Protein AF-N4WKJ7-F1 (afdb_monomer_lite)

Radius of gyration: 20.25 Å; chains: 1; bounding box: 53×38×59 Å

Organism: NCBI:txid1308866

Sequence (252 aa):
MNRQEALEEAINTANLVIEKYQYNIRYPLAYCCEPFILSILSSEEICIDSYPFKNKEMCGMLCIDEYEKTIVYNTNHTTSRRNFTLAHELGHYFLHSNHQVKFADRSKNLSNETATIIEMQANAFAAQIIIPKKILFYMIKNKFTFFKISKITRVSYEALFWIIVNHLTNELSISTNDAILVVDEYRDYSIGSHKNLVHHNFARIFKLRNDNSEKIVSDLKNGNKIFDFIRNINGEIIDVKQVSKNPFAYNY

Foldseek 3Di:
DDLVVLLVVLLVLLVVLCVVQVVQVPDLLLDALVSSLVSSCVVVQEAEAEDQDPDPVPAWFWADDPPHTYIYGHPVDDPQSNSLSSQLVVQCCRPPVVPPDRRVPVVPPDDPVVVVSSSSSSNSSSLCSLAPLVSVVVCVLVLPALVRCCVSHVHDSVSSLVSQLVSCCVVQVDDSVLSNLLSVQRNQLRDPDPVSVVSSVVRCSNVDDNVCSVVSSVCSVVVVRQKDFDADPVRHGDDIDGDDPDPPPPDD

Structure (mmCIF, N/CA/C/O backbone):
data_AF-N4WKJ7-F1
#
_entry.id   AF-N4WKJ7-F1
#
loop_
_atom_site.group_PDB
_atom_site.id
_atom_site.type_symbol
_atom_site.label_atom_id
_atom_site.label_alt_id
_atom_site.label_comp_id
_atom_site.label_asym_id
_atom_site.label_entity_id
_atom_site.label_seq_id
_atom_site.pdbx_PDB_ins_code
_atom_site.Cartn_x
_atom_site.Cartn_y
_atom_site.Cartn_z
_atom_site.occupancy
_atom_site.B_iso_or_equiv
_atom_site.auth_seq_id
_atom_site.auth_comp_id
_atom_site.auth_asym_id
_atom_site.auth_atom_id
_atom_site.pdbx_PDB_model_num
ATOM 1 N N . MET A 1 1 ? 23.479 10.221 1.902 1.00 69.25 1 MET A N 1
ATOM 2 C CA . MET A 1 1 ? 22.046 10.158 2.224 1.00 69.25 1 MET A CA 1
ATOM 3 C C . MET A 1 1 ? 21.844 9.087 3.274 1.00 69.25 1 MET A C 1
ATOM 5 O O . MET A 1 1 ? 22.271 7.957 3.054 1.00 69.25 1 MET A O 1
ATOM 9 N N . ASN A 1 2 ? 21.282 9.440 4.425 1.00 85.94 2 ASN A N 1
ATOM 10 C CA . ASN A 1 2 ? 20.898 8.448 5.430 1.00 85.94 2 ASN A CA 1
ATOM 11 C C . ASN A 1 2 ? 19.543 7.803 5.061 1.00 85.94 2 ASN A C 1
ATOM 13 O O . ASN A 1 2 ? 18.857 8.246 4.140 1.00 85.94 2 ASN A O 1
ATOM 17 N N . ARG A 1 3 ? 19.140 6.733 5.760 1.00 85.62 3 ARG A N 1
ATOM 18 C CA . ARG A 1 3 ? 17.898 6.004 5.431 1.00 85.62 3 ARG A CA 1
ATOM 19 C C . ARG A 1 3 ? 16.633 6.856 5.557 1.00 85.62 3 ARG A C 1
ATOM 21 O O . ARG A 1 3 ? 15.684 6.627 4.814 1.00 85.62 3 ARG A O 1
ATOM 28 N N . GLN A 1 4 ? 16.603 7.797 6.494 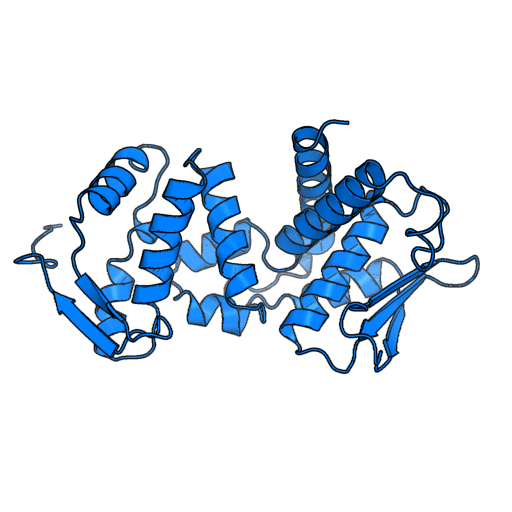1.00 86.62 4 GLN A N 1
ATOM 29 C CA . GLN A 1 4 ? 15.428 8.627 6.735 1.00 86.62 4 GLN A CA 1
ATOM 30 C C . GLN A 1 4 ? 15.247 9.664 5.625 1.00 86.62 4 GLN A C 1
ATOM 32 O O . GLN A 1 4 ? 14.155 9.768 5.076 1.00 86.62 4 GLN A O 1
ATOM 37 N N . GLU A 1 5 ? 16.331 10.329 5.225 1.00 90.19 5 GLU A N 1
ATOM 38 C CA . GLU A 1 5 ? 16.360 11.220 4.058 1.00 90.19 5 GLU A CA 1
ATOM 39 C C . GLU A 1 5 ? 15.916 10.485 2.785 1.00 90.19 5 GLU A C 1
ATOM 41 O O . GLU A 1 5 ? 15.094 10.993 2.028 1.00 90.19 5 GLU A O 1
ATOM 46 N N . ALA A 1 6 ? 16.392 9.251 2.583 1.00 90.19 6 ALA A N 1
ATOM 47 C CA . ALA A 1 6 ? 16.018 8.441 1.426 1.00 90.19 6 ALA A CA 1
ATOM 48 C C . ALA A 1 6 ? 14.514 8.119 1.392 1.00 90.19 6 ALA A C 1
ATOM 50 O O . ALA A 1 6 ? 13.876 8.199 0.340 1.00 90.19 6 ALA A O 1
ATOM 51 N N . LEU A 1 7 ? 13.937 7.750 2.541 1.00 90.75 7 LEU A N 1
ATOM 52 C CA . LEU A 1 7 ? 12.500 7.495 2.663 1.00 90.75 7 LEU A CA 1
ATOM 53 C C . LEU A 1 7 ? 11.679 8.758 2.395 1.00 90.75 7 LEU A C 1
ATOM 55 O O . LEU A 1 7 ? 10.662 8.685 1.705 1.00 90.75 7 LEU A O 1
ATOM 59 N N . GLU A 1 8 ? 12.116 9.900 2.918 1.00 92.38 8 GLU A N 1
ATOM 60 C CA . GLU A 1 8 ? 11.454 11.183 2.704 1.00 92.38 8 GLU A CA 1
ATOM 61 C C . GLU A 1 8 ? 11.472 11.582 1.222 1.00 92.38 8 GLU A C 1
ATOM 63 O O . GLU A 1 8 ? 10.427 11.929 0.670 1.00 92.38 8 GLU A O 1
ATOM 68 N N . GLU A 1 9 ? 12.609 11.429 0.538 1.00 94.81 9 GLU A N 1
ATOM 69 C CA . GLU A 1 9 ? 12.724 11.645 -0.909 1.00 94.81 9 GLU A CA 1
ATOM 70 C C . GLU A 1 9 ? 11.753 10.756 -1.704 1.00 94.81 9 GLU A C 1
ATOM 72 O O . GLU A 1 9 ? 11.043 11.237 -2.595 1.00 94.81 9 GLU A O 1
ATOM 77 N N . ALA A 1 10 ? 11.670 9.467 -1.358 1.00 95.12 10 ALA A N 1
ATOM 78 C CA . ALA A 1 10 ? 10.776 8.524 -2.021 1.00 95.12 10 ALA A CA 1
ATOM 79 C C . ALA A 1 10 ? 9.297 8.891 -1.833 1.00 95.12 10 ALA A C 1
ATOM 81 O O . ALA A 1 10 ? 8.518 8.864 -2.791 1.00 95.12 10 ALA A O 1
ATOM 82 N N . ILE A 1 11 ? 8.909 9.262 -0.609 1.00 93.75 11 ILE A N 1
ATOM 83 C CA . ILE A 1 11 ? 7.539 9.674 -0.279 1.00 93.75 11 ILE A CA 1
ATOM 84 C C . ILE A 1 11 ? 7.187 10.985 -0.988 1.00 93.75 11 ILE A C 1
ATOM 86 O O . ILE A 1 11 ? 6.107 11.091 -1.572 1.00 93.75 11 ILE A O 1
ATOM 90 N N . ASN A 1 12 ? 8.089 11.967 -0.981 1.00 95.56 12 ASN A N 1
ATOM 91 C CA . ASN A 1 12 ? 7.877 13.255 -1.637 1.00 95.56 12 ASN A CA 1
ATOM 92 C C . ASN A 1 12 ? 7.733 13.090 -3.152 1.00 95.56 12 ASN A C 1
ATOM 94 O O . ASN A 1 12 ? 6.774 13.597 -3.735 1.00 95.56 12 ASN A O 1
ATOM 98 N N . THR A 1 13 ? 8.607 12.301 -3.778 1.00 96.81 13 THR A N 1
ATOM 99 C CA . THR A 1 13 ? 8.510 11.983 -5.208 1.00 96.81 13 THR A CA 1
ATOM 100 C C . THR A 1 13 ? 7.194 11.276 -5.536 1.00 96.81 13 THR A C 1
ATOM 102 O O . THR A 1 13 ? 6.515 11.649 -6.493 1.00 96.81 13 THR A O 1
ATOM 105 N N . ALA A 1 14 ? 6.768 10.307 -4.719 1.00 96.62 14 ALA A N 1
ATOM 106 C CA . ALA A 1 14 ? 5.481 9.643 -4.917 1.00 96.62 14 ALA A CA 1
ATOM 107 C C . ALA A 1 14 ? 4.294 10.609 -4.797 1.00 96.62 14 ALA A C 1
ATOM 109 O O . ALA A 1 14 ? 3.368 10.537 -5.603 1.00 96.62 14 ALA A O 1
ATOM 110 N N . ASN A 1 15 ? 4.323 11.538 -3.837 1.00 94.94 15 ASN A N 1
ATOM 111 C CA . ASN A 1 15 ? 3.279 12.552 -3.683 1.00 94.94 15 ASN A CA 1
ATOM 112 C C . ASN A 1 15 ? 3.193 13.473 -4.907 1.00 94.94 15 ASN A C 1
ATOM 114 O O . ASN A 1 15 ? 2.089 13.722 -5.385 1.00 94.94 15 ASN A O 1
ATOM 118 N N . LEU A 1 16 ? 4.330 13.904 -5.463 1.00 96.12 16 LEU A N 1
ATOM 119 C CA . LEU A 1 16 ? 4.365 14.703 -6.694 1.00 96.12 16 LEU A CA 1
ATOM 120 C C . LEU A 1 16 ? 3.767 13.943 -7.886 1.00 96.12 16 LEU A C 1
ATOM 122 O O . LEU A 1 16 ? 2.978 14.503 -8.648 1.00 96.12 16 LEU A O 1
ATOM 126 N N . VAL A 1 17 ? 4.084 12.652 -8.028 1.00 95.94 17 VAL A N 1
ATOM 127 C CA . VAL A 1 17 ? 3.483 11.785 -9.056 1.00 95.94 17 VAL A CA 1
ATOM 128 C C . VAL A 1 17 ? 1.974 11.662 -8.834 1.00 95.94 17 VAL A C 1
ATOM 130 O O . VAL A 1 17 ? 1.194 11.831 -9.771 1.00 95.94 17 VAL A O 1
ATOM 133 N N . ILE A 1 18 ? 1.532 11.434 -7.595 1.00 94.88 18 ILE A N 1
ATOM 134 C CA . ILE A 1 18 ? 0.106 11.356 -7.265 1.00 94.88 18 ILE A CA 1
ATOM 135 C C . ILE A 1 18 ? -0.605 12.658 -7.624 1.00 94.88 18 ILE A C 1
ATOM 137 O O . ILE A 1 18 ? -1.662 12.604 -8.241 1.00 94.88 18 ILE A O 1
ATOM 141 N N . GLU A 1 19 ? -0.037 13.817 -7.294 1.00 93.50 19 GLU A N 1
ATOM 142 C CA . GLU A 1 19 ? -0.614 15.123 -7.620 1.00 93.50 19 GLU A CA 1
ATOM 143 C C . GLU A 1 19 ? -0.669 15.386 -9.126 1.00 93.50 19 GLU A C 1
ATOM 145 O O . GLU A 1 19 ? -1.698 15.863 -9.615 1.00 93.50 19 GLU A O 1
ATOM 150 N N . LYS A 1 20 ? 0.384 15.014 -9.866 1.00 94.00 20 LYS A N 1
ATOM 151 C CA . LYS A 1 20 ? 0.435 15.106 -11.334 1.00 94.00 20 LYS A CA 1
ATOM 152 C C . LYS A 1 20 ? -0.679 14.284 -11.984 1.00 94.00 20 LYS A C 1
ATOM 154 O O . LYS A 1 20 ? -1.296 14.749 -12.937 1.00 94.00 20 LYS A O 1
ATOM 159 N N . TYR A 1 21 ? -0.971 13.096 -11.453 1.00 91.00 21 TYR A N 1
ATOM 160 C CA . TYR A 1 21 ? -1.906 12.134 -12.051 1.00 91.00 21 TYR A CA 1
ATOM 161 C C . TYR A 1 21 ? -3.263 12.022 -11.333 1.00 91.00 21 TYR A C 1
ATOM 163 O O . TYR A 1 21 ? -4.096 11.194 -11.704 1.00 91.00 21 TYR A O 1
ATOM 171 N N . GLN A 1 22 ? -3.535 12.862 -10.326 1.00 82.75 22 GLN A N 1
ATOM 172 C CA . GLN A 1 22 ? -4.716 12.737 -9.455 1.00 82.75 22 GLN A CA 1
ATOM 173 C C . GLN A 1 22 ? -6.057 12.846 -10.189 1.00 82.75 22 GLN A C 1
ATOM 175 O O . GLN A 1 22 ? -7.056 12.320 -9.705 1.00 82.75 22 GLN A O 1
ATOM 180 N N . TYR A 1 23 ? -6.096 13.501 -11.355 1.00 79.94 23 TYR A N 1
ATOM 181 C CA . TYR A 1 23 ? -7.309 13.625 -12.171 1.00 79.94 23 TYR A CA 1
ATOM 182 C C . TYR A 1 23 ? -7.842 12.261 -12.646 1.00 79.94 23 TYR A C 1
ATOM 184 O O . TYR A 1 23 ? -9.034 12.128 -12.923 1.00 79.94 23 TYR A O 1
ATOM 192 N N . ASN A 1 24 ? -6.994 11.226 -12.655 1.00 76.62 24 ASN A N 1
ATOM 193 C CA . ASN A 1 24 ? -7.387 9.846 -12.939 1.00 76.62 24 ASN A CA 1
ATOM 194 C C . ASN A 1 24 ? -8.087 9.162 -11.747 1.00 76.62 24 ASN A C 1
ATOM 196 O O . ASN A 1 24 ? -8.699 8.105 -11.905 1.00 76.62 24 ASN A O 1
ATOM 200 N N . ILE A 1 25 ? -8.066 9.764 -10.552 1.00 79.75 25 ILE A N 1
ATOM 201 C CA . ILE A 1 25 ? -8.735 9.246 -9.354 1.00 79.75 25 ILE A CA 1
ATOM 202 C C . ILE A 1 25 ? -10.129 9.871 -9.224 1.00 79.75 25 ILE A C 1
ATOM 204 O O . ILE A 1 25 ? -10.379 10.774 -8.429 1.00 79.75 25 ILE A O 1
ATOM 208 N N . ARG A 1 26 ? -11.074 9.359 -10.016 1.00 76.25 26 ARG A N 1
ATOM 209 C CA . ARG A 1 26 ? -12.439 9.910 -10.092 1.00 76.25 26 ARG A CA 1
ATOM 210 C C . ARG A 1 26 ? -13.329 9.556 -8.896 1.00 76.25 26 ARG A C 1
ATOM 212 O O . ARG A 1 26 ? -14.215 10.326 -8.537 1.00 76.25 26 ARG A O 1
ATOM 219 N N . TYR A 1 27 ? -13.101 8.397 -8.275 1.00 84.94 27 TYR A N 1
ATOM 220 C CA . TYR A 1 27 ? -13.942 7.869 -7.194 1.00 84.94 27 TYR A CA 1
ATOM 221 C C . TYR A 1 27 ? -13.088 7.321 -6.043 1.00 84.94 27 TYR A C 1
ATOM 223 O O . TYR A 1 27 ? -12.787 6.127 -6.021 1.00 84.94 27 TYR A O 1
ATOM 231 N N . PRO A 1 28 ? -12.719 8.154 -5.052 1.00 84.50 28 PRO A N 1
ATOM 232 C CA . PRO A 1 28 ? -11.821 7.751 -3.970 1.00 84.50 28 PRO A CA 1
ATOM 233 C C . PRO A 1 28 ? -12.238 6.484 -3.209 1.00 84.50 28 PRO A C 1
ATOM 235 O O . PRO A 1 28 ? -11.403 5.650 -2.880 1.00 84.50 28 PRO A O 1
ATOM 238 N N . LEU A 1 29 ? -13.537 6.297 -2.965 1.00 88.12 29 LEU A N 1
ATOM 239 C CA . LEU A 1 29 ? -14.060 5.130 -2.239 1.00 88.12 29 LEU A CA 1
ATOM 240 C C . LEU A 1 29 ? -14.148 3.850 -3.086 1.00 88.12 29 LEU A C 1
ATOM 242 O O . LEU A 1 29 ? -14.357 2.772 -2.533 1.00 88.12 29 LEU A O 1
ATOM 246 N N . ALA A 1 30 ? -13.981 3.963 -4.403 1.00 88.44 30 ALA A N 1
ATOM 247 C CA . ALA A 1 30 ? -13.906 2.846 -5.343 1.00 88.44 30 ALA A CA 1
ATOM 248 C C . ALA A 1 30 ? -12.495 2.704 -5.946 1.00 88.44 30 ALA A C 1
ATOM 250 O O . ALA A 1 30 ? -12.325 2.053 -6.974 1.00 88.44 30 ALA A O 1
ATOM 251 N N . TYR A 1 31 ? -11.491 3.337 -5.329 1.00 92.25 31 TYR A N 1
ATOM 252 C CA . TYR A 1 31 ? -10.130 3.375 -5.848 1.00 92.25 31 TYR A CA 1
ATOM 253 C C . TYR A 1 31 ? -9.517 1.975 -5.960 1.00 92.25 31 TYR A C 1
ATOM 255 O O . TYR A 1 31 ? -9.419 1.241 -4.977 1.00 92.25 31 TYR A O 1
ATOM 263 N N . CYS A 1 32 ? -9.036 1.653 -7.157 1.00 91.00 32 CYS A N 1
ATOM 264 C CA . CYS A 1 32 ? -8.254 0.464 -7.453 1.00 91.00 32 CYS A CA 1
ATOM 265 C C . CYS A 1 32 ? -6.886 0.910 -7.976 1.00 91.00 32 CYS A C 1
ATOM 267 O O . CYS A 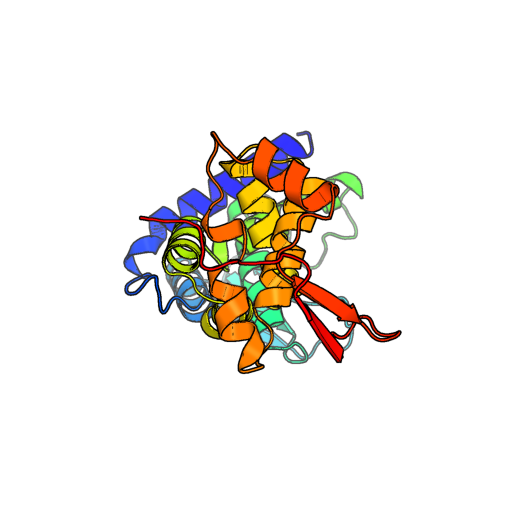1 32 ? -6.826 1.807 -8.818 1.00 91.00 32 CYS A O 1
ATOM 269 N N . CYS A 1 33 ? -5.797 0.306 -7.494 1.00 93.25 33 CYS A N 1
ATOM 270 C CA . CYS A 1 33 ? -4.454 0.765 -7.850 1.00 93.25 33 CYS A CA 1
ATOM 271 C C . CYS A 1 33 ? -4.092 0.502 -9.315 1.00 93.25 33 CYS A C 1
ATOM 273 O O . CYS A 1 33 ? -3.361 1.282 -9.911 1.00 93.25 33 CYS A O 1
ATOM 275 N N . GLU A 1 34 ? -4.627 -0.563 -9.911 1.00 93.75 34 GLU A N 1
ATOM 276 C CA . GLU A 1 34 ? -4.258 -1.006 -11.256 1.00 93.75 34 GLU A CA 1
ATOM 277 C C . GLU A 1 34 ? -4.587 0.039 -12.339 1.00 93.75 34 GLU A C 1
ATOM 279 O O . GLU A 1 34 ? -3.653 0.467 -13.011 1.00 93.75 34 GLU A O 1
ATOM 284 N N . PRO A 1 35 ? -5.825 0.567 -12.476 1.00 93.25 35 PRO A N 1
ATOM 285 C CA . PRO A 1 35 ? -6.097 1.650 -13.426 1.00 93.25 35 PRO A CA 1
ATOM 286 C C . PRO A 1 35 ? -5.230 2.896 -13.213 1.00 93.25 35 PRO A C 1
ATOM 288 O O . PRO A 1 35 ? -4.835 3.544 -14.178 1.00 93.25 35 PRO A O 1
ATOM 291 N N . PHE A 1 36 ? -4.920 3.231 -11.957 1.00 94.38 36 PHE A N 1
ATOM 292 C CA . PHE A 1 36 ? -4.083 4.385 -11.642 1.00 94.38 36 PHE A CA 1
ATOM 293 C C . PHE A 1 36 ? -2.638 4.170 -12.111 1.00 94.38 36 PHE A C 1
ATOM 295 O O . PHE A 1 36 ? -2.104 5.005 -12.836 1.00 94.38 36 PHE A O 1
ATOM 302 N N . ILE A 1 37 ? -2.045 3.016 -11.796 1.00 96.00 37 ILE A N 1
ATOM 303 C CA . ILE A 1 37 ? -0.710 2.619 -12.266 1.00 96.00 37 ILE A CA 1
ATOM 304 C C . ILE A 1 37 ? -0.654 2.607 -13.798 1.00 96.00 37 ILE A C 1
ATOM 306 O O . ILE A 1 37 ? 0.250 3.204 -14.375 1.00 96.00 37 ILE A O 1
ATOM 310 N N . LEU A 1 38 ? -1.638 1.991 -14.462 1.00 95.12 38 LEU A N 1
ATOM 311 C CA . LEU A 1 38 ? -1.707 1.946 -15.927 1.00 95.12 38 LEU A CA 1
ATOM 312 C C . LEU A 1 38 ? -1.805 3.347 -16.541 1.00 95.12 38 LEU A C 1
ATOM 314 O O . LEU A 1 38 ? -1.195 3.602 -17.576 1.00 95.12 38 LEU A O 1
ATOM 318 N N . SER A 1 39 ? -2.520 4.272 -15.893 1.00 94.75 39 SER A N 1
ATOM 319 C CA . SER A 1 39 ? -2.592 5.661 -16.355 1.00 94.75 39 SER A CA 1
ATOM 320 C C . SER A 1 39 ? -1.238 6.376 -16.281 1.00 94.75 39 SER A C 1
ATOM 322 O O . SER A 1 39 ? -0.897 7.124 -17.197 1.00 94.75 39 SER A O 1
ATOM 324 N N . ILE A 1 40 ? -0.443 6.112 -15.235 1.00 96.44 40 ILE A N 1
ATOM 325 C CA . ILE A 1 40 ? 0.910 6.666 -15.093 1.00 96.44 40 ILE A CA 1
ATOM 326 C C . ILE A 1 40 ? 1.812 6.092 -16.187 1.00 96.44 40 ILE A C 1
ATOM 328 O O . ILE A 1 40 ? 2.458 6.853 -16.897 1.00 96.44 40 ILE A O 1
ATOM 332 N N . LEU A 1 41 ? 1.801 4.767 -16.367 1.00 95.88 41 LEU A N 1
ATOM 333 C CA . LEU A 1 41 ? 2.604 4.076 -17.381 1.00 95.88 41 LEU A CA 1
ATOM 334 C C . LEU A 1 41 ? 2.301 4.598 -18.788 1.00 95.88 41 LEU A C 1
ATOM 336 O O . LEU A 1 41 ? 3.216 4.973 -19.512 1.00 95.88 41 LEU A O 1
ATOM 340 N N . SER A 1 42 ? 1.018 4.720 -19.136 1.00 95.19 42 SER A N 1
ATOM 341 C CA . SER A 1 42 ? 0.603 5.282 -20.422 1.00 95.19 42 SER A CA 1
ATOM 342 C C . SER A 1 42 ? 1.028 6.740 -20.601 1.00 95.19 42 SER A C 1
ATOM 344 O O . SER A 1 42 ? 1.363 7.122 -21.716 1.00 95.19 42 SER A O 1
ATOM 346 N N . SER A 1 43 ? 0.996 7.558 -19.545 1.00 95.38 43 SER A N 1
ATOM 347 C CA . SER A 1 43 ? 1.364 8.980 -19.639 1.00 95.38 43 SER A CA 1
ATOM 348 C C . SER A 1 43 ? 2.874 9.198 -19.738 1.00 95.38 43 SER A C 1
ATOM 350 O O . SER A 1 43 ? 3.315 10.205 -20.279 1.00 95.38 43 SER A O 1
ATOM 352 N N . GLU A 1 44 ? 3.661 8.276 -19.185 1.00 95.00 44 GLU A N 1
ATOM 353 C CA . GLU A 1 44 ? 5.127 8.299 -19.218 1.00 95.00 44 GLU A CA 1
ATOM 354 C C . GLU A 1 44 ? 5.707 7.530 -20.421 1.00 95.00 44 GLU A C 1
ATOM 356 O O . GLU A 1 44 ? 6.933 7.421 -20.545 1.00 95.00 44 GLU A O 1
ATOM 361 N N . GLU A 1 45 ? 4.830 7.013 -21.294 1.00 95.62 45 GLU A N 1
ATOM 362 C CA . GLU A 1 45 ? 5.166 6.197 -22.469 1.00 95.62 45 GLU A CA 1
ATOM 363 C C . GLU A 1 45 ? 5.991 4.955 -22.090 1.00 95.62 45 GLU A C 1
ATOM 365 O O . GLU A 1 45 ? 6.978 4.608 -22.733 1.00 95.62 45 GLU A O 1
ATOM 370 N N . ILE A 1 46 ? 5.595 4.298 -20.995 1.00 95.69 46 ILE A N 1
ATOM 371 C CA . ILE A 1 46 ? 6.216 3.066 -20.506 1.00 95.69 46 ILE A CA 1
ATOM 372 C C . ILE A 1 46 ? 5.366 1.873 -20.943 1.00 95.69 46 ILE A C 1
ATOM 374 O O . ILE A 1 46 ? 4.228 1.694 -20.498 1.00 95.69 46 ILE A O 1
ATOM 378 N N . CYS A 1 47 ? 5.940 1.034 -21.798 1.00 95.94 47 CYS A N 1
ATOM 379 C CA . CYS A 1 47 ? 5.368 -0.225 -22.238 1.00 95.94 47 CYS A CA 1
ATOM 380 C C . CYS A 1 47 ? 5.329 -1.250 -21.098 1.00 95.94 47 CYS A C 1
ATOM 382 O O . CYS A 1 47 ? 6.138 -1.233 -20.168 1.00 95.94 47 CYS A O 1
ATOM 384 N N . ILE A 1 48 ? 4.370 -2.170 -21.179 1.00 95.62 48 ILE A N 1
ATOM 385 C CA . ILE A 1 48 ? 4.210 -3.257 -20.215 1.00 95.62 48 ILE A CA 1
ATOM 386 C C . ILE A 1 48 ? 4.354 -4.568 -20.964 1.00 95.62 48 ILE A C 1
ATOM 388 O O . ILE A 1 48 ? 3.613 -4.817 -21.914 1.00 95.62 48 ILE A O 1
ATOM 392 N N . ASP A 1 49 ? 5.245 -5.419 -20.477 1.00 94.75 49 ASP A N 1
ATOM 393 C CA . ASP A 1 49 ? 5.366 -6.798 -20.928 1.00 94.75 49 ASP A CA 1
ATOM 394 C C . ASP A 1 49 ? 5.322 -7.758 -19.729 1.00 94.75 49 ASP A C 1
ATOM 396 O O . ASP A 1 49 ? 5.283 -7.363 -18.557 1.00 94.75 49 ASP A O 1
ATOM 400 N N . SER A 1 50 ? 5.251 -9.052 -20.003 1.00 92.69 50 SER A N 1
ATOM 401 C CA . SER A 1 50 ? 5.069 -10.065 -18.981 1.00 92.69 50 SER A CA 1
ATOM 402 C C . SER A 1 50 ? 5.864 -11.321 -19.304 1.00 92.69 50 SER A C 1
ATOM 404 O O . SER A 1 50 ? 5.860 -11.809 -20.431 1.00 92.69 50 SER A O 1
ATOM 406 N N . TYR A 1 51 ? 6.527 -11.881 -18.294 1.00 91.12 51 TYR A N 1
ATOM 407 C CA . TYR A 1 51 ? 7.337 -13.083 -18.467 1.00 91.12 51 TYR A CA 1
ATOM 408 C 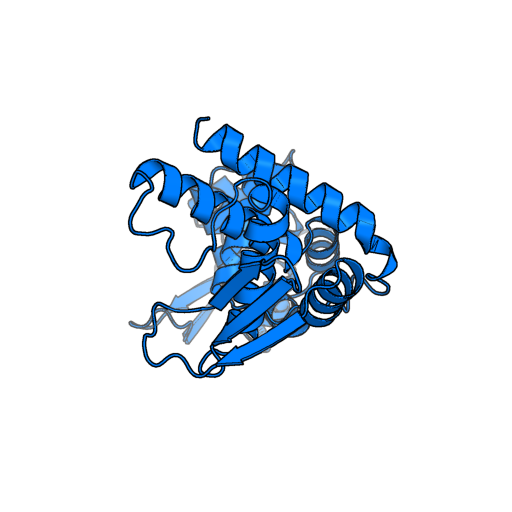C . TYR A 1 51 ? 7.197 -14.021 -17.260 1.00 91.12 51 TYR A C 1
ATOM 410 O O . TYR A 1 51 ? 7.241 -13.560 -16.118 1.00 91.12 51 TYR A O 1
ATOM 418 N N . PRO A 1 52 ? 7.027 -15.343 -17.449 1.00 90.38 52 PRO A N 1
ATOM 419 C CA . PRO A 1 52 ? 6.897 -16.296 -16.348 1.00 90.38 52 PRO A CA 1
ATOM 420 C C . PRO A 1 52 ? 8.271 -16.633 -15.748 1.00 90.38 52 PRO A C 1
ATOM 422 O O . PRO A 1 52 ? 8.785 -17.741 -15.930 1.00 90.38 52 PRO A O 1
ATOM 425 N N . PHE A 1 53 ? 8.894 -15.694 -15.025 1.00 85.25 53 PHE A N 1
ATOM 426 C CA . PHE A 1 53 ? 10.190 -15.952 -14.390 1.00 85.25 53 PHE A CA 1
ATOM 427 C C . PHE A 1 53 ? 10.083 -17.161 -13.448 1.00 85.25 53 PHE A C 1
ATOM 429 O O . PHE A 1 53 ? 9.228 -17.211 -12.557 1.00 85.25 53 PHE A O 1
ATOM 436 N N . LYS A 1 54 ? 10.959 -18.151 -13.664 1.00 81.19 54 LYS A N 1
ATOM 437 C CA . LYS A 1 54 ? 11.034 -19.371 -12.842 1.00 81.19 54 LYS A CA 1
ATOM 438 C C . LYS A 1 54 ? 11.653 -19.099 -11.470 1.00 81.19 54 LYS A C 1
ATOM 440 O O . LYS A 1 54 ? 11.307 -19.775 -10.503 1.00 81.19 54 LYS A O 1
ATOM 445 N N . ASN A 1 55 ? 12.555 -18.119 -11.386 1.00 77.94 55 ASN A N 1
ATOM 446 C CA . ASN A 1 55 ? 13.094 -17.655 -10.115 1.00 77.94 55 ASN A CA 1
ATOM 447 C C . ASN A 1 55 ? 12.018 -16.840 -9.378 1.00 77.94 55 ASN A C 1
ATOM 449 O O . ASN A 1 55 ? 11.566 -15.816 -9.884 1.00 77.94 55 ASN A O 1
ATOM 453 N N . LYS A 1 56 ? 11.633 -17.292 -8.180 1.00 67.88 56 LYS A N 1
ATOM 454 C CA . LYS A 1 56 ? 10.629 -16.630 -7.332 1.00 67.88 56 LYS A CA 1
ATOM 455 C C . LYS A 1 56 ? 11.088 -15.268 -6.800 1.00 67.88 56 LYS A C 1
ATOM 457 O O . LYS A 1 56 ? 10.247 -14.467 -6.407 1.00 67.88 56 LYS A O 1
ATOM 462 N N . GLU A 1 57 ? 12.391 -15.004 -6.786 1.00 70.44 57 GLU A N 1
ATOM 463 C CA . GLU A 1 57 ? 12.950 -13.716 -6.361 1.00 70.44 57 GLU A CA 1
ATOM 464 C C . GLU A 1 57 ? 12.774 -12.638 -7.440 1.00 70.44 57 GLU A C 1
ATOM 466 O O . GLU A 1 57 ? 12.600 -11.463 -7.121 1.00 70.44 57 GLU A O 1
ATOM 471 N N . MET A 1 58 ? 12.716 -13.034 -8.719 1.00 75.25 58 MET A N 1
ATOM 472 C CA . MET A 1 58 ? 12.464 -12.110 -9.824 1.00 75.25 58 MET A CA 1
ATOM 473 C C . MET A 1 58 ? 10.976 -11.768 -9.910 1.00 75.25 58 MET A C 1
ATOM 475 O O . MET A 1 58 ? 10.146 -12.536 -10.410 1.00 75.25 58 MET A O 1
ATOM 479 N N . CYS A 1 59 ? 10.640 -10.585 -9.400 1.00 82.62 59 CYS A N 1
ATOM 480 C CA . CYS A 1 59 ? 9.275 -10.072 -9.406 1.00 82.62 59 CYS A CA 1
ATOM 481 C C . CYS A 1 59 ? 8.946 -9.280 -10.673 1.00 82.62 59 CYS A C 1
ATOM 483 O O . CYS A 1 59 ? 7.838 -9.426 -11.194 1.00 82.62 59 CYS A O 1
ATOM 485 N N . GLY A 1 60 ? 9.902 -8.499 -11.169 1.00 86.44 60 GLY A N 1
ATOM 486 C CA . GLY A 1 60 ? 9.802 -7.703 -12.382 1.00 86.44 60 GLY A CA 1
ATOM 487 C C . GLY A 1 60 ? 11.137 -7.051 -12.726 1.00 86.44 60 GLY A C 1
ATOM 488 O O . GLY A 1 60 ? 12.156 -7.383 -12.119 1.00 86.44 60 GLY A O 1
ATOM 489 N N . MET A 1 61 ? 11.119 -6.203 -13.750 1.00 88.94 61 MET A N 1
ATOM 490 C CA . MET A 1 61 ? 12.292 -5.494 -14.246 1.00 88.94 61 MET A CA 1
ATOM 491 C C . MET A 1 61 ? 11.878 -4.260 -15.047 1.00 88.94 61 MET A C 1
ATOM 493 O O . MET A 1 61 ? 11.020 -4.357 -15.923 1.00 88.94 61 MET A O 1
ATOM 497 N N . LEU A 1 62 ? 12.540 -3.133 -14.794 1.00 89.94 62 LEU A N 1
ATOM 498 C CA . LEU A 1 62 ? 12.515 -1.942 -15.639 1.00 89.94 62 LEU A CA 1
ATOM 499 C C . LEU A 1 62 ? 13.684 -1.952 -16.640 1.00 89.94 62 LEU A C 1
ATOM 501 O O . LEU A 1 62 ? 14.859 -2.005 -16.263 1.00 89.94 62 LEU A O 1
ATOM 505 N N . CYS A 1 63 ? 13.356 -1.847 -17.924 1.00 87.31 63 CYS A N 1
ATOM 506 C CA . CYS A 1 63 ? 14.287 -1.683 -19.032 1.00 87.31 63 CYS A CA 1
ATOM 507 C C . CYS A 1 63 ? 14.086 -0.309 -19.667 1.00 87.31 63 CYS A C 1
ATOM 509 O O . CYS A 1 63 ? 12.965 0.070 -19.987 1.00 87.31 63 CYS A O 1
ATOM 511 N N . ILE A 1 64 ? 15.175 0.435 -19.836 1.00 85.88 64 ILE A N 1
ATOM 512 C CA . ILE A 1 64 ? 15.181 1.716 -20.541 1.00 85.88 64 ILE A CA 1
ATOM 513 C C . ILE A 1 64 ? 16.356 1.673 -21.510 1.00 85.88 64 ILE A C 1
ATOM 515 O O . ILE A 1 64 ? 17.491 1.411 -21.093 1.00 85.88 64 ILE A O 1
ATOM 519 N N . ASP A 1 65 ? 16.083 1.909 -22.786 1.00 83.75 65 ASP A N 1
ATOM 520 C CA . ASP A 1 65 ? 17.096 2.122 -23.812 1.00 83.75 65 ASP A CA 1
ATOM 521 C C . ASP A 1 65 ? 16.758 3.345 -24.678 1.00 83.75 65 ASP A C 1
ATOM 523 O O . ASP A 1 65 ? 15.943 4.185 -24.299 1.00 83.75 65 ASP A O 1
ATOM 527 N N . GLU A 1 66 ? 17.472 3.510 -25.790 1.00 82.31 66 GLU A N 1
ATOM 528 C CA . GLU A 1 66 ? 17.305 4.652 -26.694 1.00 82.31 66 GLU A CA 1
ATOM 529 C C . GLU A 1 66 ? 15.993 4.618 -27.499 1.00 82.31 66 GLU A C 1
ATOM 531 O O . GLU A 1 66 ? 15.620 5.639 -28.076 1.00 82.31 66 GLU A O 1
ATOM 536 N N . TYR A 1 67 ? 15.289 3.480 -27.526 1.00 84.38 67 TYR A N 1
ATOM 537 C CA . TYR A 1 67 ? 14.068 3.274 -28.305 1.00 84.38 67 TYR A CA 1
ATOM 538 C C . TYR A 1 67 ? 12.820 3.199 -27.430 1.00 84.38 67 TYR A C 1
ATOM 540 O O . TYR A 1 67 ? 11.787 3.754 -27.806 1.00 84.38 67 TYR A O 1
ATOM 548 N N . GLU A 1 68 ? 12.890 2.516 -26.284 1.00 88.69 68 GLU A N 1
ATOM 549 C CA . GLU A 1 68 ? 11.717 2.273 -25.447 1.00 88.69 68 GLU A CA 1
ATOM 550 C C . GLU A 1 68 ? 11.999 2.232 -23.938 1.00 88.69 68 GLU A C 1
ATOM 552 O O . GLU A 1 68 ? 13.116 2.027 -23.453 1.00 88.69 68 GLU A O 1
ATOM 557 N N . LYS A 1 69 ? 10.915 2.420 -23.179 1.00 93.00 69 LYS A N 1
ATOM 558 C CA . LYS A 1 69 ? 10.842 2.168 -21.740 1.00 93.00 69 LYS A CA 1
ATOM 559 C C . LYS A 1 69 ? 9.867 1.019 -21.535 1.00 93.00 69 LYS A C 1
ATOM 561 O O . LYS A 1 69 ? 8.700 1.152 -21.892 1.00 93.00 69 LYS A O 1
ATOM 566 N N . THR A 1 70 ? 10.304 -0.060 -20.902 1.00 94.06 70 THR A N 1
ATOM 567 C CA . THR A 1 70 ? 9.482 -1.259 -20.723 1.00 94.06 70 THR A CA 1
ATOM 568 C C . THR A 1 70 ? 9.584 -1.770 -19.293 1.00 94.06 70 THR A C 1
ATOM 570 O O . THR A 1 70 ? 10.678 -1.931 -18.753 1.00 94.06 70 THR A O 1
ATOM 573 N N . ILE A 1 71 ? 8.440 -2.055 -18.670 1.00 94.38 71 ILE A N 1
ATOM 574 C CA . ILE A 1 71 ? 8.367 -2.794 -17.408 1.00 94.38 71 ILE A CA 1
ATOM 575 C C . ILE A 1 71 ? 7.863 -4.207 -17.685 1.00 94.38 71 ILE A C 1
ATOM 577 O O . ILE A 1 71 ? 6.761 -4.397 -18.199 1.00 94.38 71 ILE A O 1
ATOM 581 N N . VAL A 1 72 ? 8.650 -5.200 -17.275 1.00 92.94 72 VAL A N 1
ATOM 582 C CA . VAL A 1 72 ? 8.291 -6.619 -17.345 1.00 92.94 72 VAL A CA 1
ATOM 583 C C . VAL A 1 72 ? 7.889 -7.106 -15.959 1.00 92.94 72 VAL A C 1
ATOM 585 O O . VAL A 1 72 ? 8.656 -6.947 -15.012 1.00 92.94 72 VAL A O 1
ATOM 588 N N . TYR A 1 73 ? 6.725 -7.742 -15.809 1.00 92.62 73 TYR A N 1
ATOM 589 C CA . TYR A 1 73 ? 6.313 -8.354 -14.535 1.00 92.62 73 TYR A CA 1
ATOM 590 C C . TYR A 1 73 ? 6.213 -9.883 -14.613 1.00 92.62 73 TYR A C 1
ATOM 592 O O . TYR A 1 73 ? 5.974 -10.466 -15.674 1.00 92.62 73 TYR A O 1
ATOM 600 N N . ASN A 1 74 ? 6.348 -10.552 -13.463 1.00 91.00 74 ASN A N 1
ATOM 601 C CA . ASN A 1 74 ? 6.227 -12.006 -13.385 1.00 91.00 74 ASN A CA 1
ATOM 602 C C . ASN A 1 74 ? 4.766 -12.483 -13.485 1.00 91.00 74 ASN A C 1
ATOM 604 O O . ASN A 1 74 ? 3.960 -12.260 -12.574 1.00 91.00 74 ASN A O 1
ATOM 608 N N . THR A 1 75 ? 4.418 -13.208 -14.550 1.00 92.88 75 THR A N 1
ATOM 609 C CA . THR A 1 75 ? 3.060 -13.756 -14.736 1.00 92.88 75 THR A CA 1
ATOM 610 C C . THR A 1 75 ? 2.713 -14.869 -13.747 1.00 92.88 75 THR A C 1
ATOM 612 O O . THR A 1 75 ? 1.537 -15.134 -13.522 1.00 92.88 75 THR A O 1
ATOM 615 N N . ASN A 1 76 ? 3.681 -15.476 -13.062 1.00 91.38 76 ASN A N 1
ATOM 616 C CA . ASN A 1 76 ? 3.393 -16.466 -12.019 1.00 91.38 76 ASN A CA 1
ATOM 617 C C . ASN A 1 76 ? 2.893 -15.826 -10.709 1.00 91.38 76 ASN A C 1
ATOM 619 O O . ASN A 1 76 ? 2.400 -16.524 -9.823 1.00 91.38 76 ASN A O 1
ATOM 623 N N . HIS A 1 77 ? 3.010 -14.504 -10.559 1.00 89.75 77 HIS A N 1
ATOM 624 C CA . HIS A 1 77 ? 2.592 -13.792 -9.353 1.00 89.75 77 HIS A CA 1
ATOM 625 C C . HIS A 1 77 ? 1.095 -13.472 -9.336 1.00 89.75 77 HIS A C 1
ATOM 627 O O . HIS A 1 77 ? 0.460 -13.318 -10.378 1.00 89.75 77 HIS A O 1
ATOM 633 N N . THR A 1 78 ? 0.525 -13.336 -8.137 1.00 91.88 78 THR A N 1
ATOM 634 C CA . THR A 1 78 ? -0.867 -12.898 -7.952 1.00 91.88 78 THR A CA 1
ATOM 635 C C . THR A 1 78 ? -1.055 -11.458 -8.429 1.00 91.88 78 THR A C 1
ATOM 637 O O . THR A 1 78 ? -0.108 -10.672 -8.418 1.00 91.88 78 THR A O 1
ATOM 640 N N . THR A 1 79 ? -2.283 -11.064 -8.779 1.00 93.56 79 THR A N 1
ATOM 641 C CA . THR A 1 79 ? -2.595 -9.685 -9.208 1.00 93.56 79 THR A CA 1
ATOM 642 C C . THR A 1 79 ? -2.087 -8.634 -8.222 1.00 93.56 79 THR A C 1
ATOM 644 O O . THR A 1 79 ? -1.469 -7.662 -8.634 1.00 93.56 79 THR A O 1
ATOM 647 N N . SER A 1 80 ? -2.245 -8.854 -6.912 1.00 92.62 80 SER A N 1
ATOM 648 C CA . SER A 1 80 ? -1.751 -7.910 -5.903 1.00 92.62 80 SER A CA 1
ATOM 649 C C . SER A 1 80 ? -0.232 -7.763 -5.911 1.00 92.62 80 SER A C 1
ATOM 651 O O . SER A 1 80 ? 0.285 -6.671 -5.688 1.00 92.62 80 SER A O 1
ATOM 653 N N . ARG A 1 81 ? 0.494 -8.859 -6.165 1.00 91.25 81 ARG A N 1
ATOM 654 C CA . ARG A 1 81 ? 1.955 -8.831 -6.242 1.00 91.25 81 ARG A CA 1
ATOM 655 C C . ARG A 1 81 ? 2.419 -8.180 -7.542 1.00 91.25 81 ARG A C 1
ATOM 657 O O . ARG A 1 81 ? 3.344 -7.385 -7.485 1.00 91.25 81 ARG A O 1
ATOM 664 N N . ARG A 1 82 ? 1.737 -8.436 -8.664 1.00 93.88 82 ARG A N 1
ATOM 665 C CA . ARG A 1 82 ? 1.985 -7.749 -9.943 1.00 93.88 82 ARG A CA 1
ATOM 666 C C . ARG A 1 82 ? 1.763 -6.240 -9.821 1.00 93.88 82 ARG A C 1
ATOM 668 O O . ARG A 1 82 ? 2.633 -5.481 -10.219 1.00 93.88 82 ARG A O 1
ATOM 675 N N . ASN A 1 83 ? 0.669 -5.807 -9.192 1.00 95.25 83 ASN A N 1
ATOM 676 C CA . ASN A 1 83 ? 0.394 -4.385 -8.961 1.00 95.25 83 ASN A CA 1
ATOM 677 C C . ASN A 1 83 ? 1.494 -3.719 -8.125 1.00 95.25 83 ASN A C 1
ATOM 679 O O . ASN A 1 83 ? 1.938 -2.624 -8.454 1.00 95.25 83 ASN A O 1
ATOM 683 N N . PHE A 1 84 ? 1.964 -4.395 -7.070 1.00 94.31 84 PHE A N 1
ATOM 684 C CA . PHE A 1 84 ? 3.095 -3.904 -6.285 1.00 94.31 84 PHE A CA 1
ATOM 685 C C . PHE A 1 84 ? 4.377 -3.830 -7.120 1.00 94.31 84 PHE A C 1
ATOM 687 O O . PHE A 1 84 ? 5.066 -2.822 -7.065 1.00 94.31 84 PHE A O 1
ATOM 694 N N . THR A 1 85 ? 4.678 -4.859 -7.917 1.00 94.00 85 THR A N 1
ATOM 695 C CA . THR A 1 85 ? 5.832 -4.864 -8.825 1.00 94.00 85 THR A CA 1
ATOM 696 C C . THR A 1 85 ? 5.783 -3.693 -9.799 1.00 94.00 85 THR A C 1
ATOM 698 O O . THR A 1 85 ? 6.749 -2.952 -9.878 1.00 94.00 85 THR A O 1
ATOM 701 N N . LEU A 1 86 ? 4.662 -3.466 -10.487 1.00 96.25 86 LEU A N 1
ATOM 702 C CA . LEU A 1 86 ? 4.536 -2.340 -11.418 1.00 96.25 86 LEU A CA 1
ATOM 703 C C . LEU A 1 86 ? 4.762 -0.990 -10.714 1.00 96.25 86 LEU A C 1
ATOM 705 O O . LEU A 1 86 ? 5.475 -0.136 -11.231 1.00 96.25 86 LEU A O 1
ATOM 709 N N . ALA A 1 87 ? 4.203 -0.807 -9.514 1.00 96.94 87 ALA A N 1
ATOM 710 C CA . ALA A 1 87 ? 4.418 0.404 -8.721 1.00 96.94 87 ALA A CA 1
ATOM 711 C C . ALA A 1 87 ? 5.870 0.550 -8.219 1.00 96.94 87 ALA A C 1
ATOM 713 O O . ALA A 1 87 ? 6.380 1.664 -8.132 1.00 96.94 87 ALA A O 1
ATOM 714 N N . HIS A 1 88 ? 6.537 -0.560 -7.904 1.00 95.31 88 HIS A N 1
ATOM 715 C CA . HIS A 1 88 ? 7.942 -0.604 -7.499 1.00 95.31 88 HIS A CA 1
ATOM 716 C C . HIS A 1 88 ? 8.872 -0.215 -8.652 1.00 95.31 88 HIS A C 1
ATOM 718 O O . HIS A 1 88 ? 9.722 0.658 -8.484 1.00 95.31 88 HIS A O 1
ATOM 724 N N . GLU A 1 89 ? 8.654 -0.772 -9.844 1.00 95.12 89 GLU A N 1
ATOM 725 C CA . GLU A 1 89 ? 9.420 -0.405 -11.038 1.00 95.12 89 GLU A CA 1
ATOM 726 C C . GLU A 1 89 ? 9.165 1.055 -11.453 1.00 95.12 89 GLU A C 1
ATOM 728 O O . GLU A 1 89 ? 10.098 1.756 -11.840 1.00 95.12 89 GLU A O 1
ATOM 733 N N . LEU A 1 90 ? 7.942 1.579 -11.278 1.00 96.31 90 LEU A N 1
ATOM 734 C CA . LEU A 1 90 ? 7.686 3.023 -11.396 1.00 96.31 90 LEU A CA 1
ATOM 735 C C . LEU A 1 90 ? 8.517 3.839 -10.397 1.00 96.31 90 LEU A C 1
ATOM 737 O O . LEU A 1 90 ? 9.007 4.910 -10.744 1.00 96.31 90 LEU A O 1
ATOM 741 N N . GLY A 1 91 ? 8.715 3.335 -9.178 1.00 95.50 91 GLY A N 1
ATOM 742 C CA . GLY A 1 91 ? 9.613 3.950 -8.204 1.00 95.50 91 GLY A CA 1
ATOM 743 C C . GLY A 1 91 ? 11.041 4.028 -8.726 1.00 95.50 91 GLY A C 1
ATOM 744 O O . GLY A 1 91 ? 11.662 5.083 -8.650 1.00 95.50 91 GLY A O 1
ATOM 745 N N . HIS A 1 92 ? 11.549 2.957 -9.339 1.00 93.06 92 HIS A N 1
ATOM 746 C CA . HIS A 1 92 ? 12.846 3.014 -10.012 1.00 93.06 92 HIS A CA 1
ATOM 747 C C . HIS A 1 92 ? 12.888 4.014 -11.162 1.00 93.06 92 HIS A C 1
ATOM 749 O O . HIS A 1 92 ? 13.880 4.728 -11.292 1.00 93.06 92 HIS A O 1
ATOM 755 N N . TYR A 1 93 ? 11.826 4.102 -11.957 1.00 94.06 93 TYR A N 1
ATOM 756 C CA . TYR A 1 93 ? 11.743 5.074 -13.037 1.00 94.06 93 TYR A CA 1
ATOM 757 C C . TYR A 1 93 ? 11.798 6.515 -12.510 1.00 94.06 93 TYR A C 1
ATOM 759 O O . TYR A 1 93 ? 12.658 7.282 -12.932 1.00 94.06 93 TYR A O 1
ATOM 767 N N . PHE A 1 94 ? 10.949 6.896 -11.556 1.00 94.75 94 PHE A N 1
ATOM 768 C CA . PHE A 1 94 ? 10.884 8.289 -11.102 1.00 94.75 94 PHE A CA 1
ATOM 769 C C . PHE A 1 94 ? 12.061 8.716 -10.223 1.00 94.75 94 PHE A C 1
ATOM 771 O O . PHE A 1 94 ? 12.459 9.876 -10.281 1.00 94.75 94 PHE A O 1
ATOM 778 N N . LEU A 1 95 ? 12.613 7.806 -9.420 1.00 92.56 95 LEU A N 1
ATOM 779 C CA . LEU A 1 95 ? 13.687 8.136 -8.479 1.00 92.56 95 LEU A CA 1
ATOM 780 C C . LEU A 1 95 ? 15.079 7.913 -9.066 1.00 92.56 95 LEU A C 1
ATOM 782 O O . LEU A 1 95 ? 16.025 8.588 -8.674 1.00 92.56 95 LEU A O 1
ATOM 786 N N . HIS A 1 96 ? 15.233 6.952 -9.981 1.00 88.75 96 HIS A N 1
ATOM 787 C CA . HIS A 1 96 ? 16.557 6.443 -10.334 1.00 88.75 96 HIS A CA 1
ATOM 788 C C . HIS A 1 96 ? 16.858 6.426 -11.838 1.00 88.75 96 HIS A C 1
ATOM 790 O O . HIS A 1 96 ? 17.985 6.095 -12.191 1.00 88.75 96 HIS A O 1
ATOM 796 N N . SER A 1 97 ? 15.925 6.782 -12.733 1.00 75.94 97 SER A N 1
ATOM 797 C CA . SER A 1 97 ? 16.140 6.713 -14.197 1.00 75.94 97 SER A CA 1
ATOM 798 C C . SER A 1 97 ? 17.289 7.587 -14.712 1.00 75.94 97 SER A C 1
ATOM 800 O O . SER A 1 97 ? 17.934 7.227 -15.693 1.00 75.94 97 SER A O 1
ATOM 802 N N . ASN A 1 98 ? 17.606 8.690 -14.025 1.00 64.75 98 ASN A N 1
ATOM 803 C CA . ASN A 1 98 ? 18.757 9.541 -14.350 1.00 64.75 98 ASN A CA 1
ATOM 804 C C . ASN A 1 98 ? 20.109 8.876 -14.030 1.00 64.75 98 ASN A C 1
ATOM 806 O O . ASN A 1 98 ? 21.153 9.322 -14.509 1.00 64.75 98 ASN A O 1
ATOM 810 N N . HIS A 1 99 ? 20.114 7.796 -13.246 1.00 55.53 99 HIS A N 1
ATOM 811 C CA . HIS A 1 99 ? 21.278 6.938 -13.083 1.00 55.53 99 HIS A CA 1
ATOM 812 C C . HIS A 1 99 ? 21.245 5.898 -14.209 1.00 55.53 99 HIS A C 1
ATOM 814 O O . HIS A 1 99 ? 20.512 4.921 -14.111 1.00 55.53 99 HIS A O 1
ATOM 820 N N . GLN A 1 100 ? 22.010 6.140 -15.282 1.00 46.72 100 GLN A N 1
ATOM 821 C CA . GLN A 1 100 ? 22.142 5.340 -16.517 1.00 46.72 100 GLN A CA 1
ATOM 822 C C . GLN A 1 100 ? 22.464 3.844 -16.290 1.00 46.72 100 GLN A C 1
ATOM 824 O O . GLN A 1 100 ? 23.546 3.361 -16.624 1.00 46.72 100 GLN A O 1
ATOM 829 N N . VAL A 1 101 ? 21.548 3.076 -15.712 1.00 47.94 101 VAL A N 1
ATOM 830 C CA . VAL A 1 101 ? 21.769 1.675 -15.366 1.00 47.94 101 VAL A CA 1
ATOM 831 C C . VAL A 1 101 ? 20.550 0.888 -15.806 1.00 47.94 101 VAL A C 1
ATOM 833 O O . VAL A 1 101 ? 19.460 1.056 -15.269 1.00 47.94 101 VAL A O 1
ATOM 836 N N . LYS A 1 102 ? 20.746 -0.015 -16.771 1.00 49.88 102 LYS A N 1
ATOM 837 C CA . LYS A 1 102 ? 19.793 -1.094 -17.045 1.00 49.88 102 LYS A CA 1
ATOM 838 C C . LYS A 1 102 ? 19.560 -1.836 -15.726 1.00 49.88 102 LYS A C 1
ATOM 840 O O . LYS A 1 102 ? 20.471 -2.490 -15.219 1.00 49.88 102 LYS A O 1
ATOM 845 N N . PHE A 1 103 ? 18.370 -1.711 -15.140 1.00 54.62 103 PHE A N 1
ATOM 846 C CA . PHE A 1 103 ? 18.116 -2.174 -13.769 1.00 54.62 103 PHE A CA 1
ATOM 847 C C . PHE A 1 103 ? 18.160 -3.700 -13.601 1.00 54.62 103 PHE A C 1
ATOM 849 O O . PHE A 1 103 ? 18.239 -4.186 -12.477 1.00 54.62 103 PHE A O 1
ATOM 856 N N . ALA A 1 104 ? 18.249 -4.439 -14.710 1.00 48.03 104 ALA A N 1
ATOM 857 C CA . ALA A 1 104 ? 18.568 -5.863 -14.752 1.00 48.03 104 ALA A CA 1
ATOM 858 C C . ALA A 1 104 ? 19.883 -6.246 -14.032 1.00 48.03 104 ALA A C 1
ATOM 860 O O . ALA A 1 104 ? 20.002 -7.375 -13.565 1.00 48.03 104 ALA A O 1
ATOM 861 N N . ASP A 1 105 ? 20.872 -5.342 -13.951 1.00 41.81 105 ASP A N 1
ATOM 862 C CA . ASP A 1 105 ? 22.263 -5.686 -13.581 1.00 41.81 105 ASP A CA 1
ATOM 863 C C . ASP A 1 105 ? 22.735 -5.069 -12.241 1.00 41.81 105 ASP A C 1
ATOM 865 O O . ASP A 1 105 ? 23.928 -5.052 -11.922 1.00 41.81 105 ASP A O 1
ATOM 869 N N . ARG A 1 106 ? 21.806 -4.557 -11.414 1.00 50.84 106 ARG A N 1
ATOM 870 C CA . ARG A 1 106 ? 22.128 -3.827 -10.168 1.00 50.84 106 ARG A CA 1
ATOM 871 C C . ARG A 1 106 ? 22.926 -4.623 -9.132 1.00 50.84 106 ARG A C 1
ATOM 873 O O . ARG A 1 106 ? 23.618 -4.009 -8.324 1.00 50.84 106 ARG A O 1
ATOM 880 N N . SER A 1 107 ? 22.878 -5.954 -9.143 1.00 45.25 107 SER A N 1
ATOM 881 C CA . SER A 1 107 ? 23.570 -6.754 -8.124 1.00 45.25 107 SER A CA 1
ATOM 882 C C . SER A 1 107 ? 25.092 -6.810 -8.296 1.00 45.25 107 SER A C 1
ATOM 884 O O . SER A 1 107 ? 25.764 -7.317 -7.403 1.00 45.25 107 SER A O 1
ATOM 886 N N . LYS A 1 108 ? 25.658 -6.353 -9.424 1.00 43.38 108 LYS A N 1
ATOM 887 C CA . LYS A 1 108 ? 27.090 -6.560 -9.714 1.00 43.38 108 LYS A CA 1
ATOM 888 C C . LYS A 1 108 ? 28.002 -5.367 -9.425 1.00 43.38 108 LYS A C 1
ATOM 890 O O . LYS A 1 108 ? 29.165 -5.595 -9.118 1.00 43.38 108 LYS A O 1
ATOM 895 N N . ASN A 1 109 ? 27.499 -4.130 -9.497 1.00 46.50 109 ASN A N 1
ATOM 896 C CA . ASN A 1 109 ? 28.347 -2.923 -9.472 1.00 46.50 109 ASN A CA 1
ATOM 897 C C . ASN A 1 109 ? 28.022 -1.917 -8.351 1.00 46.50 109 ASN A C 1
ATOM 899 O O . ASN A 1 109 ? 28.732 -0.924 -8.202 1.00 46.50 109 ASN A O 1
ATOM 903 N N . LEU A 1 110 ? 26.961 -2.137 -7.570 1.00 60.94 110 LEU A N 1
ATOM 904 C CA . LEU A 1 110 ? 26.592 -1.276 -6.442 1.00 60.94 110 LEU A CA 1
ATOM 905 C C . LEU A 1 110 ? 27.111 -1.863 -5.131 1.00 60.94 110 LEU A C 1
ATOM 907 O O . LEU A 1 110 ? 27.133 -3.079 -4.947 1.00 60.94 110 LEU A O 1
ATOM 911 N N . SER A 1 111 ? 27.474 -0.992 -4.186 1.00 67.75 111 SER A N 1
ATOM 912 C CA . SER A 1 111 ? 27.660 -1.445 -2.809 1.00 67.75 111 SER A CA 1
ATOM 913 C C . SER A 1 111 ? 26.336 -2.013 -2.279 1.00 67.75 111 SER A C 1
ATOM 915 O O . SER A 1 111 ? 25.258 -1.503 -2.611 1.00 67.75 111 SER A O 1
ATOM 917 N N . ASN A 1 112 ? 26.405 -3.041 -1.428 1.00 76.50 112 ASN A N 1
ATOM 918 C CA . ASN A 1 112 ? 25.212 -3.649 -0.827 1.00 76.50 112 ASN A CA 1
ATOM 919 C C . ASN A 1 112 ? 24.332 -2.607 -0.111 1.00 76.50 112 ASN A C 1
ATOM 921 O O . ASN A 1 112 ? 23.107 -2.719 -0.117 1.00 76.50 112 ASN A O 1
ATOM 925 N N . GLU A 1 113 ? 24.939 -1.572 0.476 1.00 79.88 113 GLU A N 1
ATOM 926 C CA . GLU A 1 113 ? 24.223 -0.498 1.167 1.00 79.88 113 GLU A CA 1
ATOM 927 C C . GLU A 1 113 ? 23.475 0.422 0.195 1.00 79.88 113 GLU A C 1
ATOM 929 O O . GLU A 1 113 ? 22.292 0.694 0.400 1.00 79.88 113 GLU A O 1
ATOM 934 N N . THR A 1 114 ? 24.114 0.847 -0.899 1.00 81.38 114 THR A N 1
ATOM 935 C CA . THR A 1 114 ? 23.464 1.684 -1.921 1.00 81.38 114 THR A CA 1
ATOM 936 C C . THR A 1 114 ? 22.303 0.947 -2.583 1.00 81.38 114 THR A C 1
ATOM 938 O O . THR A 1 114 ? 21.222 1.516 -2.723 1.00 81.38 114 THR A O 1
ATOM 941 N N . ALA A 1 115 ? 22.493 -0.330 -2.935 1.00 81.31 115 ALA A N 1
ATOM 942 C CA . ALA A 1 115 ? 21.420 -1.165 -3.469 1.00 81.31 115 ALA A CA 1
ATOM 943 C C . ALA A 1 115 ? 20.254 -1.271 -2.471 1.00 81.31 115 ALA A C 1
ATOM 945 O O . ALA A 1 115 ? 19.104 -1.071 -2.842 1.00 81.31 115 ALA A O 1
ATOM 946 N N . THR A 1 116 ? 20.549 -1.474 -1.182 1.00 86.12 116 THR A N 1
ATOM 947 C CA . THR A 1 116 ? 19.522 -1.524 -0.129 1.00 86.12 116 THR A CA 1
ATOM 948 C C . THR A 1 116 ? 18.719 -0.222 -0.037 1.00 86.12 116 THR A C 1
ATOM 950 O O . THR A 1 116 ? 17.499 -0.274 0.108 1.00 86.12 116 THR A O 1
ATOM 953 N N . ILE A 1 117 ? 19.369 0.946 -0.127 1.00 89.62 117 ILE A N 1
ATOM 954 C CA . ILE A 1 117 ? 18.685 2.249 -0.077 1.00 89.62 117 ILE A CA 1
ATOM 955 C C . ILE A 1 117 ? 17.757 2.422 -1.283 1.00 89.62 117 ILE A C 1
ATOM 957 O O . ILE A 1 117 ? 16.590 2.751 -1.103 1.00 89.62 117 ILE A O 1
ATOM 961 N N . ILE A 1 118 ? 18.240 2.130 -2.487 1.00 90.25 118 ILE A N 1
ATOM 962 C CA . ILE A 1 118 ? 17.474 2.236 -3.735 1.00 90.25 118 ILE A CA 1
ATOM 963 C C . ILE A 1 118 ? 16.224 1.337 -3.717 1.00 90.25 118 ILE A C 1
ATOM 965 O O . ILE A 1 118 ? 15.124 1.777 -4.062 1.00 90.25 118 ILE A O 1
ATOM 969 N N . GLU A 1 119 ? 16.368 0.083 -3.281 1.00 89.81 119 GLU A N 1
ATOM 970 C CA . GLU A 1 119 ? 15.246 -0.856 -3.149 1.00 89.81 119 GLU A CA 1
ATOM 971 C C . GLU A 1 119 ? 14.254 -0.403 -2.068 1.00 89.81 119 GLU A C 1
ATOM 973 O O . GLU A 1 119 ? 13.035 -0.489 -2.238 1.00 89.81 119 GLU A O 1
ATOM 978 N N . MET A 1 120 ? 14.759 0.138 -0.955 1.00 91.62 120 MET A N 1
ATOM 979 C CA . MET A 1 120 ? 13.932 0.725 0.099 1.00 91.62 120 MET A CA 1
ATOM 980 C C . MET A 1 120 ? 13.133 1.930 -0.417 1.00 91.62 120 MET A C 1
ATOM 982 O O . MET A 1 120 ? 11.939 2.025 -0.133 1.00 91.62 120 MET A O 1
ATOM 986 N N . GLN A 1 121 ? 13.751 2.812 -1.207 1.00 94.56 121 GLN A N 1
ATOM 987 C CA . GLN A 1 121 ? 13.082 3.960 -1.820 1.00 94.56 121 GLN A CA 1
ATOM 988 C C . GLN A 1 121 ? 11.984 3.517 -2.791 1.00 94.56 121 GLN A C 1
ATOM 990 O O . GLN A 1 121 ? 10.856 3.999 -2.708 1.00 94.56 121 GLN A O 1
ATOM 995 N N . ALA A 1 122 ? 12.263 2.539 -3.653 1.00 93.88 122 ALA A N 1
ATOM 996 C CA . ALA A 1 122 ? 11.269 2.005 -4.581 1.00 93.88 122 ALA A CA 1
ATOM 997 C C . ALA A 1 122 ? 10.089 1.334 -3.864 1.00 93.88 122 ALA A C 1
ATOM 999 O O . ALA A 1 122 ? 8.937 1.536 -4.245 1.00 93.88 122 ALA A O 1
ATOM 1000 N N . ASN A 1 123 ? 10.347 0.603 -2.776 1.00 92.94 123 ASN A N 1
ATOM 1001 C CA . ASN A 1 123 ? 9.293 0.032 -1.937 1.00 92.94 123 ASN A CA 1
ATOM 1002 C C . ASN A 1 123 ? 8.441 1.109 -1.251 1.00 92.94 123 ASN A C 1
ATOM 1004 O O . ASN A 1 123 ? 7.213 0.993 -1.223 1.00 92.94 123 ASN A O 1
ATOM 1008 N N . ALA A 1 124 ? 9.070 2.161 -0.718 1.00 93.69 124 ALA A N 1
ATOM 1009 C CA . ALA A 1 124 ? 8.365 3.279 -0.098 1.00 93.69 124 ALA A CA 1
ATOM 1010 C C . ALA A 1 124 ? 7.504 4.038 -1.118 1.00 93.69 124 ALA A C 1
ATOM 1012 O O . ALA A 1 124 ? 6.332 4.309 -0.851 1.00 93.69 124 ALA A O 1
ATOM 1013 N N . PHE A 1 125 ? 8.049 4.301 -2.308 1.00 96.44 125 PHE A N 1
ATOM 1014 C CA . PHE A 1 125 ? 7.320 4.890 -3.427 1.00 96.44 125 PHE A CA 1
ATOM 1015 C C . PHE A 1 125 ? 6.119 4.022 -3.828 1.00 96.44 125 PHE A C 1
ATOM 1017 O O . PHE A 1 125 ? 4.988 4.508 -3.884 1.00 96.44 125 PHE A O 1
ATOM 1024 N N . ALA A 1 126 ? 6.336 2.717 -4.030 1.00 96.00 126 ALA A N 1
ATOM 1025 C CA . ALA A 1 126 ? 5.287 1.780 -4.414 1.00 96.00 126 ALA A CA 1
ATOM 1026 C C . ALA A 1 126 ? 4.128 1.783 -3.416 1.00 96.00 126 ALA A C 1
ATOM 1028 O O . ALA A 1 126 ? 2.972 1.836 -3.831 1.00 96.00 126 ALA A O 1
ATOM 1029 N N . ALA A 1 127 ? 4.429 1.779 -2.111 1.00 94.56 127 ALA A N 1
ATOM 1030 C CA . ALA A 1 127 ? 3.428 1.819 -1.048 1.00 94.56 127 ALA A CA 1
ATOM 1031 C C . ALA A 1 127 ? 2.516 3.058 -1.141 1.00 94.56 127 ALA A C 1
ATOM 1033 O O . ALA A 1 127 ? 1.304 2.927 -0.961 1.00 94.56 127 ALA A O 1
ATOM 1034 N N . GLN A 1 128 ? 3.073 4.229 -1.478 1.00 95.00 128 GLN A N 1
ATOM 1035 C CA . GLN A 1 128 ? 2.292 5.456 -1.683 1.00 95.00 128 GLN A CA 1
ATOM 1036 C C . GLN A 1 128 ? 1.426 5.390 -2.949 1.00 95.00 128 GLN A C 1
ATOM 1038 O O . GLN A 1 128 ? 0.276 5.826 -2.925 1.00 95.00 128 GLN A O 1
ATOM 1043 N N . ILE A 1 129 ? 1.936 4.819 -4.045 1.00 95.69 129 ILE A N 1
ATOM 1044 C CA . ILE A 1 129 ? 1.185 4.695 -5.306 1.00 95.69 129 ILE A CA 1
ATOM 1045 C C . ILE A 1 129 ? 0.024 3.704 -5.181 1.00 95.69 129 ILE A C 1
ATOM 1047 O O . ILE A 1 129 ? -1.087 3.986 -5.635 1.00 95.69 129 ILE A O 1
ATOM 1051 N N . ILE A 1 130 ? 0.244 2.536 -4.567 1.00 95.56 130 ILE A N 1
ATOM 1052 C CA . ILE A 1 130 ? -0.799 1.503 -4.522 1.00 95.56 130 ILE A CA 1
ATOM 1053 C C . ILE A 1 130 ? -1.975 1.892 -3.632 1.00 95.56 130 ILE A C 1
ATOM 1055 O O . ILE A 1 130 ? -3.089 1.472 -3.926 1.00 95.56 130 ILE A O 1
ATOM 1059 N N . ILE A 1 131 ? -1.773 2.693 -2.582 1.00 95.81 131 ILE A N 1
ATOM 1060 C CA . ILE A 1 131 ? -2.862 3.310 -1.819 1.00 95.81 131 ILE A CA 1
ATOM 1061 C C . ILE A 1 131 ? -2.430 4.719 -1.394 1.00 95.81 131 ILE A C 1
ATOM 1063 O O . ILE A 1 131 ? -1.819 4.880 -0.336 1.00 95.81 131 ILE A O 1
ATOM 1067 N N . PRO A 1 132 ? -2.802 5.760 -2.161 1.00 94.75 132 PRO A N 1
ATOM 1068 C CA . PRO A 1 132 ? -2.471 7.129 -1.806 1.00 94.75 132 PRO A CA 1
ATOM 1069 C C . PRO A 1 132 ? -3.038 7.508 -0.439 1.00 94.75 132 PRO A C 1
ATOM 1071 O O . PRO A 1 132 ? -4.192 7.207 -0.120 1.00 94.75 132 PRO A O 1
ATOM 1074 N N . LYS A 1 133 ? -2.258 8.247 0.352 1.00 92.12 133 LYS A N 1
ATOM 1075 C CA . LYS A 1 133 ? -2.612 8.664 1.720 1.00 92.12 133 LYS A CA 1
ATOM 1076 C C . LYS A 1 133 ? -4.031 9.232 1.849 1.00 92.12 133 LYS A C 1
ATOM 1078 O O . LYS A 1 133 ? -4.779 8.828 2.737 1.00 92.12 133 LYS A O 1
ATOM 1083 N N . LYS A 1 134 ? -4.434 10.147 0.954 1.00 91.19 134 LYS A N 1
ATOM 1084 C CA . LYS A 1 134 ? -5.786 10.746 0.965 1.00 91.19 134 LYS A CA 1
ATOM 1085 C C . LYS A 1 134 ? -6.875 9.683 0.775 1.00 91.19 134 LYS A C 1
ATOM 1087 O O . LYS A 1 134 ? -7.906 9.735 1.438 1.00 91.19 134 LYS A O 1
ATOM 1092 N N . ILE A 1 135 ? -6.636 8.706 -0.098 1.00 94.31 135 ILE A N 1
ATOM 1093 C CA . ILE A 1 135 ? -7.555 7.596 -0.368 1.00 94.31 135 ILE A CA 1
ATOM 1094 C C . ILE A 1 135 ? -7.691 6.702 0.857 1.00 94.31 135 ILE A C 1
ATOM 1096 O O . ILE A 1 135 ? -8.813 6.436 1.289 1.00 94.31 135 ILE A O 1
ATOM 1100 N N . LEU A 1 136 ? -6.565 6.306 1.459 1.00 95.25 136 LEU A N 1
ATOM 1101 C CA . LEU A 1 136 ? -6.567 5.515 2.686 1.00 95.25 136 LEU A CA 1
ATOM 1102 C C . LEU A 1 136 ? -7.343 6.225 3.800 1.00 95.25 136 LEU A C 1
ATOM 1104 O O . LEU A 1 136 ? -8.234 5.634 4.411 1.00 95.25 136 LEU A O 1
ATOM 1108 N N . PHE A 1 137 ? -7.058 7.512 4.005 1.00 92.75 137 PHE A N 1
ATOM 1109 C CA . PHE A 1 137 ? -7.754 8.342 4.981 1.00 92.75 137 PHE A CA 1
ATOM 1110 C C . PHE A 1 137 ? -9.269 8.363 4.736 1.00 92.75 137 PHE A C 1
ATOM 1112 O O . PHE A 1 137 ? -10.045 8.139 5.666 1.00 92.75 137 PHE A O 1
ATOM 1119 N N . TYR A 1 138 ? -9.716 8.570 3.492 1.00 93.19 138 TYR A N 1
ATOM 1120 C CA . TYR A 1 138 ? -11.143 8.540 3.165 1.00 93.19 138 TYR A CA 1
ATOM 1121 C C . TYR A 1 138 ? -11.775 7.173 3.432 1.00 93.19 138 TYR A C 1
ATOM 1123 O O . TYR A 1 138 ? -12.878 7.122 3.979 1.00 93.19 138 TYR A O 1
ATOM 1131 N N . MET A 1 139 ? -11.100 6.074 3.093 1.00 95.12 139 MET A N 1
ATOM 1132 C CA . MET A 1 139 ? -11.604 4.723 3.348 1.00 95.12 139 MET A CA 1
ATOM 1133 C C . MET A 1 139 ? -11.736 4.438 4.851 1.00 95.12 139 MET A C 1
ATOM 1135 O O . MET A 1 139 ? -12.786 3.962 5.287 1.00 95.12 139 MET A O 1
ATOM 1139 N N . ILE A 1 140 ? -10.724 4.789 5.654 1.00 93.69 140 ILE A N 1
ATOM 1140 C CA . ILE A 1 140 ? -10.761 4.642 7.119 1.00 93.69 140 ILE A CA 1
ATOM 1141 C C . ILE A 1 140 ? -11.860 5.531 7.717 1.00 93.69 140 ILE A C 1
ATOM 1143 O O . ILE A 1 140 ? -12.668 5.057 8.514 1.00 93.69 140 ILE A O 1
ATOM 1147 N N . LYS A 1 141 ? -11.969 6.797 7.290 1.00 91.69 141 LYS A N 1
ATOM 1148 C CA . LYS A 1 141 ? -13.013 7.726 7.759 1.00 91.69 141 LYS A CA 1
ATOM 1149 C C . LYS A 1 141 ? -14.425 7.223 7.445 1.00 91.69 141 LYS A C 1
ATOM 1151 O O . LYS A 1 141 ? -15.331 7.398 8.254 1.00 91.69 141 LYS A O 1
ATOM 1156 N N . ASN A 1 142 ? -14.604 6.552 6.307 1.00 92.38 142 ASN A N 1
ATOM 1157 C CA . ASN A 1 142 ? -15.861 5.905 5.915 1.00 92.38 142 ASN A CA 1
ATOM 1158 C C . ASN A 1 142 ? -16.026 4.495 6.505 1.00 92.38 142 ASN A C 1
ATOM 1160 O O . ASN A 1 142 ? -16.857 3.720 6.030 1.00 92.38 142 ASN A O 1
ATOM 1164 N N . LYS A 1 143 ? -15.238 4.150 7.532 1.00 92.38 143 LYS A N 1
ATOM 1165 C CA . LYS A 1 143 ? -15.283 2.870 8.241 1.00 92.38 143 LYS A CA 1
ATOM 1166 C C . LYS A 1 143 ? -15.231 1.671 7.299 1.00 92.38 143 LYS A C 1
ATOM 1168 O O . LYS A 1 143 ? -15.961 0.699 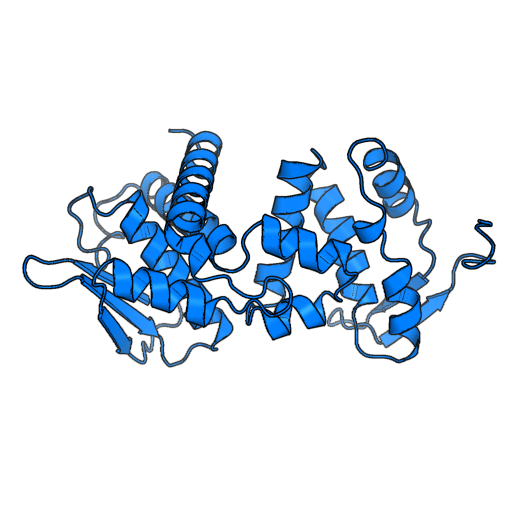7.484 1.00 92.38 143 LYS A O 1
ATOM 1173 N N . PHE A 1 144 ? -14.398 1.709 6.262 1.00 93.25 144 PHE A N 1
ATOM 1174 C CA . PHE A 1 144 ? -14.153 0.499 5.481 1.00 93.25 144 PHE A CA 1
ATOM 1175 C C . PHE A 1 144 ? -13.452 -0.523 6.371 1.00 93.25 144 PHE A C 1
ATOM 1177 O O . PHE A 1 144 ? -12.658 -0.151 7.229 1.00 93.25 144 PHE A O 1
ATOM 1184 N N . THR A 1 145 ? -13.770 -1.804 6.205 1.00 92.31 145 THR A N 1
ATOM 1185 C CA . THR A 1 145 ? -13.070 -2.894 6.897 1.00 92.31 145 THR A CA 1
ATOM 1186 C C . THR A 1 145 ? -11.698 -3.115 6.257 1.00 92.31 145 THR A C 1
ATOM 1188 O O . THR A 1 145 ? -11.520 -2.818 5.073 1.00 92.31 145 THR A O 1
ATOM 1191 N N . PHE A 1 146 ? -10.736 -3.661 7.004 1.00 93.38 146 PHE A N 1
ATOM 1192 C CA . PHE A 1 146 ? -9.407 -3.995 6.479 1.00 93.38 146 PHE A CA 1
ATOM 1193 C C . PHE A 1 146 ? -9.513 -4.888 5.225 1.00 93.38 146 PHE A C 1
ATOM 1195 O O . PHE A 1 146 ? -8.906 -4.612 4.190 1.00 93.38 146 PHE A O 1
ATOM 1202 N N . PHE A 1 147 ? -10.381 -5.907 5.278 1.00 91.00 147 PHE A N 1
ATOM 1203 C CA . PHE A 1 147 ? -10.725 -6.778 4.148 1.00 91.00 147 PHE A CA 1
ATOM 1204 C C . PHE A 1 147 ? -11.249 -5.974 2.958 1.00 91.00 147 PHE A C 1
ATOM 1206 O O . PHE A 1 147 ? -10.790 -6.170 1.834 1.00 91.00 147 PHE A O 1
ATOM 1213 N N . LYS A 1 148 ? -12.193 -5.052 3.188 1.00 92.25 148 LYS A N 1
ATOM 1214 C CA . LYS A 1 148 ? -12.788 -4.242 2.121 1.00 92.25 148 LYS A CA 1
ATOM 1215 C C . LYS A 1 148 ? -11.738 -3.364 1.441 1.00 92.25 148 LYS A C 1
ATOM 1217 O O . LYS A 1 148 ? -11.722 -3.320 0.213 1.00 92.25 148 LYS A O 1
ATOM 1222 N N . ILE A 1 149 ? -10.857 -2.714 2.207 1.00 94.81 149 ILE A N 1
ATOM 1223 C CA . ILE A 1 149 ? -9.770 -1.901 1.644 1.00 94.81 149 ILE A CA 1
ATOM 1224 C C . ILE A 1 149 ? -8.855 -2.779 0.788 1.00 94.81 149 ILE A C 1
ATOM 1226 O O . ILE A 1 149 ? -8.657 -2.463 -0.383 1.00 94.81 149 ILE A O 1
ATOM 1230 N N . SER A 1 150 ? -8.374 -3.914 1.309 1.00 93.50 150 SER A N 1
ATOM 1231 C CA . SER A 1 150 ? -7.508 -4.838 0.553 1.00 93.50 150 SER A CA 1
ATOM 1232 C C . SER A 1 150 ? -8.170 -5.318 -0.745 1.00 93.50 150 SER A C 1
ATOM 1234 O O . SER A 1 150 ? -7.533 -5.325 -1.798 1.00 93.50 150 SER A O 1
ATOM 1236 N N . LYS A 1 151 ? -9.464 -5.666 -0.709 1.00 92.00 151 LYS A N 1
ATOM 1237 C CA . LYS A 1 151 ? -10.191 -6.153 -1.891 1.00 92.00 151 LYS A CA 1
ATOM 1238 C C . LYS A 1 151 ? -10.410 -5.086 -2.957 1.00 92.00 151 LYS A C 1
ATOM 1240 O O . LYS A 1 151 ? -10.173 -5.372 -4.127 1.00 92.00 151 LYS A O 1
ATOM 1245 N N . ILE A 1 152 ? -10.839 -3.884 -2.574 1.00 93.44 152 ILE A N 1
ATOM 1246 C CA . ILE A 1 152 ? -11.121 -2.797 -3.526 1.00 93.44 152 ILE A CA 1
ATOM 1247 C C . ILE A 1 152 ? -9.820 -2.278 -4.152 1.00 93.44 152 ILE A C 1
ATOM 1249 O O . ILE A 1 152 ? -9.728 -2.129 -5.369 1.00 93.44 152 ILE A O 1
ATOM 1253 N N . THR A 1 153 ? -8.783 -2.097 -3.333 1.00 93.94 153 THR A N 1
ATOM 1254 C CA . THR A 1 153 ? -7.476 -1.604 -3.795 1.00 93.94 153 THR A CA 1
ATOM 1255 C C . THR A 1 153 ? -6.637 -2.672 -4.499 1.00 93.94 153 THR A C 1
ATOM 1257 O O . THR A 1 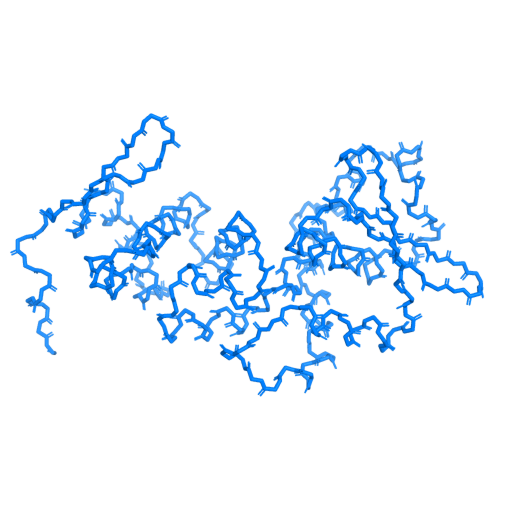153 ? -5.654 -2.325 -5.141 1.00 93.94 153 THR A O 1
ATOM 1260 N N . ARG A 1 154 ? -7.019 -3.957 -4.419 1.00 93.81 154 ARG A N 1
ATOM 1261 C CA . ARG A 1 154 ? -6.277 -5.116 -4.957 1.00 93.81 154 ARG A CA 1
ATOM 1262 C C . ARG A 1 154 ? -4.851 -5.257 -4.409 1.00 93.81 154 ARG A C 1
ATOM 1264 O O . ARG A 1 154 ? -3.974 -5.763 -5.105 1.00 93.81 154 ARG A O 1
ATOM 1271 N N . VAL A 1 155 ? -4.614 -4.871 -3.157 1.00 94.00 155 VAL A N 1
ATOM 1272 C CA . VAL A 1 155 ? -3.325 -5.091 -2.474 1.00 94.00 155 VAL A CA 1
ATOM 1273 C C . VAL A 1 155 ? -3.389 -6.304 -1.545 1.00 94.00 155 VAL A C 1
ATOM 1275 O O . VAL A 1 155 ? -4.469 -6.712 -1.103 1.00 94.00 155 VAL A O 1
ATOM 1278 N N . SER A 1 156 ? -2.234 -6.893 -1.227 1.00 91.81 156 SER A N 1
ATOM 1279 C CA . SER A 1 156 ? -2.170 -7.977 -0.243 1.00 91.81 156 SER A CA 1
ATOM 1280 C C . SER A 1 156 ? -2.484 -7.457 1.164 1.00 91.81 156 SER A C 1
ATOM 1282 O O . SER A 1 156 ? -2.302 -6.277 1.462 1.00 91.81 156 SER A O 1
ATOM 1284 N N . TYR A 1 157 ? -2.930 -8.353 2.046 1.00 91.44 157 TYR A N 1
ATOM 1285 C CA . TYR A 1 157 ? -3.142 -8.033 3.459 1.00 91.44 157 TYR A CA 1
ATOM 1286 C C . TYR A 1 157 ? -1.875 -7.485 4.120 1.00 91.44 157 TYR A C 1
ATOM 1288 O O . TYR A 1 157 ? -1.943 -6.493 4.834 1.00 91.44 157 TYR A O 1
ATOM 1296 N N . GLU A 1 158 ? -0.731 -8.106 3.833 1.00 91.19 158 GLU A N 1
ATOM 1297 C CA . GLU A 1 158 ? 0.569 -7.694 4.360 1.00 91.19 158 GLU A CA 1
ATOM 1298 C C . GLU A 1 158 ? 0.945 -6.278 3.908 1.00 91.19 158 GLU A C 1
ATOM 1300 O O . GLU A 1 158 ? 1.334 -5.442 4.717 1.00 91.19 158 GLU A O 1
ATOM 1305 N N . ALA A 1 159 ? 0.760 -5.964 2.620 1.00 91.88 159 ALA A N 1
ATOM 1306 C CA . ALA A 1 159 ? 1.042 -4.626 2.112 1.00 91.88 159 ALA A CA 1
ATOM 1307 C C . ALA A 1 159 ? 0.120 -3.584 2.760 1.00 91.88 159 ALA A C 1
ATOM 1309 O O . ALA A 1 159 ? 0.593 -2.541 3.203 1.00 91.88 159 ALA A O 1
ATOM 1310 N N . LEU A 1 160 ? -1.183 -3.875 2.868 1.00 95.88 160 LEU A N 1
ATOM 1311 C CA . LEU A 1 160 ? -2.130 -2.976 3.529 1.00 95.88 160 LEU A CA 1
ATOM 1312 C C . LEU A 1 160 ? -1.774 -2.749 5.003 1.00 95.88 160 LEU A C 1
ATOM 1314 O O . LEU A 1 160 ? -1.896 -1.626 5.485 1.00 95.88 160 LEU A O 1
ATOM 1318 N N . PHE A 1 161 ? -1.325 -3.792 5.703 1.00 95.88 161 PHE A N 1
ATOM 1319 C CA . PHE A 1 161 ? -0.916 -3.703 7.100 1.00 95.88 161 PHE A CA 1
ATOM 1320 C C . PHE A 1 161 ? 0.171 -2.641 7.277 1.00 95.88 161 PHE A C 1
ATOM 1322 O O . PHE A 1 161 ? -0.028 -1.665 8.001 1.00 95.88 161 PHE A O 1
ATOM 1329 N N . TRP A 1 162 ? 1.270 -2.770 6.533 1.00 94.19 162 TRP A N 1
ATOM 1330 C CA . TRP A 1 162 ? 2.387 -1.830 6.613 1.00 94.19 162 TRP A CA 1
ATOM 1331 C C . TRP A 1 162 ? 2.056 -0.442 6.066 1.00 94.19 162 TRP A C 1
ATOM 1333 O O . TRP A 1 162 ? 2.534 0.549 6.610 1.00 94.19 162 TRP A O 1
ATOM 1343 N N . ILE A 1 163 ? 1.190 -0.335 5.053 1.00 95.00 163 ILE A N 1
ATOM 1344 C CA . ILE A 1 163 ? 0.684 0.961 4.574 1.00 95.00 163 ILE A CA 1
ATOM 1345 C C . ILE A 1 163 ? -0.042 1.710 5.695 1.00 95.00 163 ILE A C 1
ATOM 1347 O O . ILE A 1 163 ? 0.196 2.902 5.887 1.00 95.00 163 ILE A O 1
ATOM 1351 N N . ILE A 1 164 ? -0.911 1.029 6.450 1.00 96.25 164 ILE A N 1
ATOM 1352 C CA . ILE A 1 164 ? -1.626 1.661 7.561 1.00 96.25 164 ILE A CA 1
ATOM 1353 C C . ILE A 1 164 ? -0.663 1.969 8.707 1.00 96.25 164 ILE A C 1
ATOM 1355 O O . ILE A 1 164 ? -0.725 3.075 9.232 1.00 96.25 164 ILE A O 1
ATOM 1359 N N . VAL A 1 165 ? 0.248 1.056 9.066 1.00 95.06 165 VAL A N 1
ATOM 1360 C CA . VAL A 1 165 ? 1.269 1.322 10.096 1.00 95.06 165 VAL A CA 1
ATOM 1361 C C . VAL A 1 165 ? 2.046 2.593 9.754 1.00 95.06 165 VAL A C 1
ATOM 1363 O O . VAL A 1 165 ? 2.062 3.516 10.560 1.00 95.06 165 VAL A O 1
ATOM 1366 N N . ASN A 1 166 ? 2.575 2.692 8.532 1.00 91.38 166 ASN A N 1
ATOM 1367 C CA . ASN A 1 166 ? 3.320 3.865 8.073 1.00 91.38 166 ASN A CA 1
ATOM 1368 C C . ASN A 1 166 ? 2.462 5.139 8.067 1.00 91.38 166 ASN A C 1
ATOM 1370 O O . ASN A 1 166 ? 2.943 6.224 8.383 1.00 91.38 166 ASN A O 1
ATOM 1374 N N . HIS A 1 167 ? 1.175 5.031 7.724 1.00 92.00 167 HIS A N 1
ATOM 1375 C CA . HIS A 1 167 ? 0.253 6.160 7.817 1.00 92.00 167 HIS A CA 1
ATOM 1376 C C . HIS A 1 167 ? 0.095 6.639 9.266 1.00 92.00 167 HIS A C 1
ATOM 1378 O O . HIS A 1 167 ? 0.177 7.833 9.526 1.00 92.00 167 HIS A O 1
ATOM 1384 N N . LEU A 1 168 ? -0.092 5.727 10.222 1.00 92.69 168 LEU A N 1
ATOM 1385 C CA . LEU A 1 168 ? -0.246 6.091 11.630 1.00 92.69 168 LEU A CA 1
ATOM 1386 C C . LEU A 1 168 ? 1.047 6.667 12.222 1.00 92.69 168 LEU A C 1
ATOM 1388 O O . LEU A 1 168 ? 0.981 7.638 12.974 1.00 92.69 168 LEU A O 1
ATOM 1392 N N . THR A 1 169 ? 2.212 6.112 11.875 1.00 90.75 169 THR A N 1
ATOM 1393 C CA . THR A 1 169 ? 3.500 6.618 12.375 1.00 90.75 169 THR A CA 1
ATOM 1394 C C . THR A 1 169 ? 3.792 8.020 11.861 1.00 90.75 169 THR A C 1
ATOM 1396 O O . THR A 1 169 ? 4.238 8.870 12.625 1.00 90.75 169 THR A O 1
ATOM 1399 N N . ASN A 1 170 ? 3.503 8.281 10.584 1.00 85.69 170 ASN A N 1
ATOM 1400 C CA . ASN A 1 170 ? 3.864 9.542 9.942 1.00 85.69 170 ASN A CA 1
ATOM 1401 C C . ASN A 1 170 ? 2.846 10.657 10.211 1.00 85.69 170 ASN A C 1
ATOM 1403 O O . ASN A 1 170 ? 3.227 11.817 10.308 1.00 85.69 170 ASN A O 1
ATOM 1407 N N . GLU A 1 171 ? 1.557 10.324 10.337 1.00 85.75 171 GLU A N 1
ATOM 1408 C CA . GLU A 1 171 ? 0.501 11.331 10.514 1.00 85.75 171 GLU A CA 1
ATOM 1409 C C . GLU A 1 171 ? 0.158 11.623 11.966 1.00 85.75 171 GLU A C 1
ATOM 1411 O O . GLU A 1 171 ? -0.280 12.731 12.276 1.00 85.75 171 GLU A O 1
ATOM 1416 N N . LEU A 1 172 ? 0.309 10.623 12.835 1.00 85.94 172 LEU A N 1
ATOM 1417 C CA . LEU A 1 172 ? -0.113 10.707 14.231 1.00 85.94 172 LEU A CA 1
ATOM 1418 C C . LEU A 1 172 ? 1.061 10.632 15.212 1.00 85.94 172 LEU A C 1
ATOM 1420 O O . LEU A 1 172 ? 0.830 10.566 16.419 1.00 85.94 172 LEU A O 1
ATOM 1424 N N . SER A 1 173 ? 2.300 10.602 14.705 1.00 85.69 173 SER A N 1
ATOM 1425 C CA . SER A 1 173 ? 3.535 10.461 15.492 1.00 85.69 173 SER A CA 1
ATOM 1426 C C . SER A 1 173 ? 3.511 9.270 16.460 1.00 85.69 173 SER A C 1
ATOM 1428 O O . SER A 1 173 ? 4.143 9.291 17.515 1.00 85.69 173 SER A O 1
ATOM 1430 N N . ILE A 1 174 ? 2.755 8.223 16.118 1.00 89.44 174 ILE A N 1
ATOM 1431 C CA . ILE A 1 174 ? 2.650 6.999 16.915 1.00 89.44 174 ILE A CA 1
ATOM 1432 C C . ILE A 1 174 ? 3.907 6.157 16.669 1.00 89.44 174 ILE A C 1
ATOM 1434 O O . ILE A 1 174 ? 4.375 6.054 15.537 1.00 89.44 174 ILE A O 1
ATOM 1438 N N . SER A 1 175 ? 4.462 5.524 17.707 1.00 92.31 175 SER A N 1
ATOM 1439 C CA . SER A 1 175 ? 5.603 4.617 17.523 1.00 92.31 175 SER A CA 1
ATOM 1440 C C . SER A 1 175 ? 5.220 3.410 16.652 1.00 92.31 175 SER A C 1
ATOM 1442 O O . SER A 1 175 ? 4.075 2.961 16.675 1.00 92.31 175 SER A O 1
ATOM 1444 N N . THR A 1 176 ? 6.163 2.826 15.906 1.00 92.25 176 THR A N 1
ATOM 1445 C CA . THR A 1 176 ? 5.876 1.673 15.028 1.00 92.25 176 THR A CA 1
ATOM 1446 C C . THR A 1 176 ? 5.215 0.514 15.776 1.00 92.25 176 THR A C 1
ATOM 1448 O O . THR A 1 176 ? 4.240 -0.052 15.289 1.00 92.25 176 THR A O 1
ATOM 1451 N N . ASN A 1 177 ? 5.690 0.196 16.984 1.00 92.69 177 ASN A N 1
ATOM 1452 C CA . ASN A 1 177 ? 5.118 -0.872 17.811 1.00 92.69 177 ASN A CA 1
ATOM 1453 C C . ASN A 1 177 ? 3.665 -0.578 18.203 1.00 92.69 177 ASN A C 1
ATOM 1455 O O . ASN A 1 177 ? 2.822 -1.471 18.206 1.00 92.69 177 ASN A O 1
ATOM 1459 N N . ASP A 1 178 ? 3.358 0.680 18.497 1.00 92.75 178 ASP A N 1
ATOM 1460 C CA . ASP A 1 178 ? 2.016 1.098 18.890 1.00 92.75 178 ASP A CA 1
ATOM 1461 C C . ASP A 1 178 ? 1.062 1.140 17.696 1.00 92.75 178 ASP A C 1
ATOM 1463 O O . ASP A 1 178 ? -0.096 0.735 17.806 1.00 92.75 178 ASP A O 1
ATOM 1467 N N . ALA A 1 179 ? 1.560 1.558 16.533 1.00 94.12 179 ALA A N 1
ATOM 1468 C CA . ALA A 1 179 ? 0.822 1.500 15.282 1.00 94.12 179 ALA A CA 1
ATOM 1469 C C . ALA A 1 179 ? 0.489 0.046 14.907 1.00 94.12 179 ALA A C 1
ATOM 1471 O O . ALA A 1 179 ? -0.660 -0.237 14.577 1.00 94.12 179 ALA A O 1
ATOM 1472 N N . ILE A 1 180 ? 1.442 -0.884 15.041 1.00 94.38 180 ILE A N 1
ATOM 1473 C CA . ILE A 1 180 ? 1.223 -2.329 14.847 1.00 94.38 180 ILE A CA 1
ATOM 1474 C C . ILE A 1 180 ? 0.058 -2.823 15.716 1.00 94.38 180 ILE A C 1
ATOM 1476 O O . ILE A 1 180 ? -0.875 -3.426 15.188 1.00 94.38 180 ILE A O 1
ATOM 1480 N N . LEU A 1 181 ? 0.043 -2.484 17.012 1.00 91.81 181 LEU A N 1
ATOM 1481 C CA . LEU A 1 181 ? -1.034 -2.885 17.930 1.00 91.81 181 LEU A CA 1
ATOM 1482 C C . LEU A 1 181 ? -2.417 -2.393 17.478 1.00 91.81 181 LEU A C 1
ATOM 1484 O O . LEU A 1 181 ? -3.400 -3.132 17.571 1.00 91.81 181 LEU A O 1
ATOM 1488 N N . VAL A 1 182 ? -2.505 -1.153 16.990 1.00 92.94 182 VAL A N 1
ATOM 1489 C CA . VAL A 1 182 ? -3.761 -0.593 16.472 1.00 92.94 182 VAL A CA 1
ATOM 1490 C C . VAL A 1 182 ? -4.200 -1.312 15.195 1.00 92.94 182 VAL A C 1
ATOM 1492 O O . VAL A 1 182 ? -5.384 -1.621 15.035 1.00 92.94 182 VAL A O 1
ATOM 1495 N N . VAL A 1 183 ? -3.275 -1.548 14.263 1.00 94.81 183 VAL A N 1
ATOM 1496 C CA . VAL A 1 183 ? -3.601 -2.155 12.966 1.00 94.81 183 VAL A CA 1
ATOM 1497 C C . VAL A 1 183 ? -3.986 -3.624 13.126 1.00 94.81 183 VAL A C 1
ATOM 1499 O O . VAL A 1 183 ? -4.922 -4.064 12.458 1.00 94.81 183 VAL A O 1
ATOM 1502 N N . ASP A 1 184 ? -3.354 -4.359 14.042 1.00 91.31 184 ASP A N 1
ATOM 1503 C CA . ASP A 1 184 ? -3.748 -5.731 14.375 1.00 91.31 184 ASP A CA 1
ATOM 1504 C C . ASP A 1 184 ? -5.171 -5.795 14.938 1.00 91.31 184 ASP A C 1
ATOM 1506 O O . ASP A 1 184 ? -5.981 -6.589 14.460 1.00 91.31 184 ASP A O 1
ATOM 1510 N N . GLU A 1 185 ? -5.526 -4.912 15.882 1.00 89.94 185 GLU A N 1
ATOM 1511 C CA . GLU A 1 185 ? -6.906 -4.827 16.380 1.00 89.94 185 GLU A CA 1
ATOM 1512 C C . GLU A 1 185 ? -7.888 -4.561 15.229 1.00 89.94 185 GLU A C 1
ATOM 1514 O O . GLU A 1 185 ? -8.897 -5.252 15.081 1.00 89.94 185 GLU A O 1
ATOM 1519 N N . TYR A 1 186 ? -7.582 -3.587 14.370 1.00 91.88 186 TYR A N 1
ATOM 1520 C CA . TYR A 1 186 ? -8.426 -3.258 13.226 1.00 91.88 186 TYR A CA 1
ATOM 1521 C C . TYR A 1 186 ? -8.578 -4.430 12.240 1.00 91.88 186 TYR A C 1
ATOM 1523 O O . TYR A 1 186 ? -9.678 -4.692 11.740 1.00 91.88 186 TYR A O 1
ATOM 1531 N N . ARG A 1 187 ? -7.493 -5.165 11.975 1.00 89.75 187 ARG A N 1
ATOM 1532 C CA . ARG A 1 187 ? -7.491 -6.355 11.119 1.00 89.75 187 ARG A CA 1
ATOM 1533 C C . ARG A 1 187 ? -8.357 -7.468 11.709 1.00 89.75 187 ARG A C 1
ATOM 1535 O O . ARG A 1 187 ? -9.150 -8.059 10.975 1.00 89.75 187 ARG A O 1
ATOM 1542 N N . ASP A 1 188 ? -8.253 -7.719 13.009 1.00 85.12 188 ASP A N 1
ATOM 1543 C CA . ASP A 1 188 ? -9.032 -8.746 13.710 1.00 85.12 188 ASP A CA 1
ATOM 1544 C C . ASP A 1 188 ? -10.528 -8.448 13.666 1.00 85.12 188 ASP A C 1
ATOM 1546 O O . ASP A 1 188 ? -11.356 -9.319 13.381 1.00 85.12 188 ASP A O 1
ATOM 1550 N N . TYR A 1 189 ? -10.870 -7.173 13.840 1.00 85.75 189 TYR A N 1
ATOM 1551 C CA . TYR A 1 189 ? -12.245 -6.691 13.820 1.00 85.75 189 TYR A CA 1
ATOM 1552 C C . TYR A 1 189 ? -12.854 -6.744 12.406 1.00 85.75 189 TYR A C 1
ATOM 1554 O O . TYR A 1 189 ? -14.066 -6.626 12.246 1.00 85.75 189 TYR A O 1
ATOM 1562 N N . SER A 1 190 ? -12.037 -6.960 11.369 1.00 77.69 190 SER A N 1
ATOM 1563 C CA . SER A 1 190 ? -12.452 -7.006 9.966 1.00 77.69 190 SER A CA 1
ATOM 1564 C C . SER A 1 190 ? -12.803 -8.410 9.439 1.00 77.69 190 SER A C 1
ATOM 1566 O O . SER A 1 190 ? -13.179 -8.529 8.267 1.00 77.69 190 SER A O 1
ATOM 1568 N N . ILE A 1 191 ? -12.655 -9.484 10.220 1.00 71.38 191 ILE A N 1
ATOM 1569 C CA . ILE A 1 191 ? -12.884 -10.856 9.728 1.00 71.38 191 ILE A CA 1
ATOM 1570 C C . ILE A 1 191 ? -14.382 -11.104 9.484 1.00 71.38 191 ILE A C 1
ATOM 1572 O O . ILE A 1 191 ? -15.207 -10.716 10.295 1.00 71.38 191 ILE A O 1
ATOM 1576 N N . GLY A 1 192 ? -14.760 -11.761 8.385 1.00 56.81 192 GLY A N 1
ATOM 1577 C CA . GLY A 1 192 ? -16.149 -11.884 7.907 1.00 56.81 192 GLY A CA 1
ATOM 1578 C C . GLY A 1 192 ? -17.076 -12.820 8.698 1.00 56.81 192 GLY A C 1
ATOM 1579 O O . GLY A 1 192 ? -17.637 -13.742 8.118 1.00 56.81 192 GLY A O 1
ATOM 1580 N N . SER A 1 193 ? -17.283 -12.581 9.994 1.00 61.53 193 SER A N 1
ATOM 1581 C CA . SER A 1 193 ? -18.400 -13.168 10.749 1.00 61.53 193 SER A CA 1
ATOM 1582 C C . SER A 1 193 ? -19.438 -12.088 11.080 1.00 61.53 193 SER A C 1
ATOM 1584 O O . SER A 1 193 ? -19.083 -10.925 11.270 1.00 61.53 193 SER A O 1
ATOM 1586 N N . HIS A 1 194 ? -20.726 -12.443 11.178 1.00 52.31 194 HIS A N 1
ATOM 1587 C CA . HIS A 1 194 ? -21.787 -11.495 11.571 1.00 52.31 194 HIS A CA 1
ATOM 1588 C C . HIS A 1 194 ? -21.492 -10.799 12.917 1.00 52.31 194 HIS A C 1
ATOM 1590 O O . HIS A 1 194 ? -21.852 -9.639 13.098 1.00 52.31 194 HIS A O 1
ATOM 1596 N N . LYS A 1 195 ? -20.780 -11.472 13.836 1.00 55.69 195 LYS A N 1
ATOM 1597 C CA . LYS A 1 195 ? -20.330 -10.896 15.115 1.00 55.69 195 LYS A CA 1
ATOM 1598 C C . LYS A 1 195 ? -19.283 -9.790 14.914 1.00 55.69 195 LYS A C 1
ATOM 1600 O O . LYS A 1 195 ? -19.328 -8.759 15.577 1.00 55.69 195 LYS A O 1
ATOM 1605 N N . ASN A 1 196 ? -18.398 -9.944 13.932 1.00 66.00 196 ASN A N 1
ATOM 1606 C CA . ASN A 1 196 ? -17.311 -9.000 13.674 1.00 66.00 196 ASN A CA 1
ATOM 1607 C C . ASN A 1 196 ? -17.763 -7.687 13.018 1.00 66.00 196 ASN A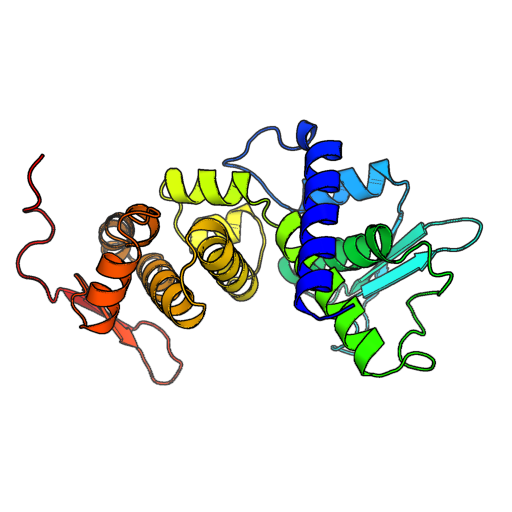 C 1
ATOM 1609 O O . ASN A 1 196 ? -17.093 -6.677 13.190 1.00 66.00 196 ASN A O 1
ATOM 1613 N N . LEU A 1 197 ? -18.917 -7.643 12.339 1.00 66.31 197 LEU A N 1
ATOM 1614 C CA . LEU A 1 197 ? -19.484 -6.385 11.816 1.00 66.31 197 LEU A CA 1
ATOM 1615 C C . LEU A 1 197 ? -19.787 -5.369 12.928 1.00 66.31 197 LEU A C 1
ATOM 1617 O O . LEU A 1 197 ? -19.578 -4.169 12.747 1.00 66.31 197 LEU A O 1
ATOM 1621 N N . VAL A 1 198 ? -20.250 -5.845 14.087 1.00 72.25 198 VAL A N 1
ATOM 1622 C CA . VAL A 1 198 ? -20.439 -4.994 15.268 1.00 72.25 198 VAL A CA 1
ATOM 1623 C C . VAL A 1 198 ? -19.080 -4.568 15.815 1.00 72.25 198 VAL A C 1
ATOM 1625 O O . VAL A 1 198 ? -18.876 -3.378 16.044 1.00 72.25 198 VAL A O 1
ATOM 1628 N N . HIS A 1 199 ? -18.139 -5.509 15.957 1.00 81.06 199 HIS A N 1
ATOM 1629 C CA . HIS A 1 199 ? -16.798 -5.241 16.486 1.00 81.06 199 HIS A CA 1
ATOM 1630 C C . HIS A 1 199 ? -16.073 -4.182 15.659 1.00 81.06 199 HIS A C 1
ATOM 1632 O O . HIS A 1 199 ? -15.592 -3.209 16.223 1.00 81.06 199 HIS A O 1
ATOM 1638 N N . HIS A 1 200 ? -16.097 -4.301 14.330 1.00 86.56 200 HIS A N 1
ATOM 1639 C CA . HIS A 1 200 ? -15.543 -3.342 13.376 1.00 86.56 200 HIS A CA 1
ATOM 1640 C C . HIS A 1 200 ? -15.859 -1.891 13.733 1.00 86.56 200 HIS A C 1
ATOM 1642 O O . HIS A 1 200 ? -14.950 -1.075 13.828 1.00 86.56 200 HIS A O 1
ATOM 1648 N N . ASN A 1 201 ? -17.117 -1.565 14.036 1.00 85.50 201 ASN A N 1
ATOM 1649 C CA . ASN A 1 201 ? -17.507 -0.194 14.379 1.00 85.50 201 ASN A CA 1
ATOM 1650 C C . ASN A 1 201 ? -16.823 0.363 15.641 1.00 85.50 201 ASN A C 1
ATOM 1652 O O . ASN A 1 201 ? -16.798 1.583 15.820 1.00 85.50 201 ASN A O 1
ATOM 1656 N N . PHE A 1 202 ? -16.264 -0.508 16.482 1.00 85.25 202 PHE A N 1
ATOM 1657 C CA . PHE A 1 202 ? -15.516 -0.173 17.689 1.00 85.25 202 PHE A CA 1
ATOM 1658 C C . PHE A 1 202 ? -13.995 -0.138 17.504 1.00 85.25 202 PHE A C 1
ATOM 1660 O O . PHE A 1 202 ? -13.315 0.260 18.452 1.00 85.25 202 PHE A O 1
ATOM 1667 N N . ALA A 1 203 ? -13.461 -0.503 16.331 1.00 89.50 203 ALA A N 1
ATOM 1668 C CA . ALA A 1 203 ? -12.021 -0.489 16.078 1.00 89.50 203 ALA A CA 1
ATOM 1669 C C . ALA A 1 203 ? -11.424 0.889 16.400 1.00 89.50 203 ALA A C 1
ATOM 1671 O O . ALA A 1 203 ? -11.936 1.930 15.960 1.00 89.50 203 ALA A O 1
ATOM 1672 N N . ARG A 1 204 ? -10.330 0.913 17.170 1.00 90.19 204 ARG A N 1
ATOM 1673 C CA . ARG A 1 204 ? -9.755 2.166 17.683 1.00 90.19 204 ARG A CA 1
ATOM 1674 C C . ARG A 1 204 ? -9.216 3.073 16.595 1.00 90.19 204 ARG A C 1
ATOM 1676 O O . ARG A 1 204 ? -9.237 4.290 16.765 1.00 90.19 204 ARG A O 1
ATOM 1683 N N . ILE A 1 205 ? -8.834 2.503 15.455 1.00 92.44 205 ILE A N 1
ATOM 1684 C CA . ILE A 1 205 ? -8.379 3.267 14.294 1.00 92.44 205 ILE A CA 1
ATOM 1685 C C . ILE A 1 205 ? -9.386 4.347 13.862 1.00 92.44 205 ILE A C 1
ATOM 1687 O O . ILE A 1 205 ? -8.987 5.421 13.424 1.00 92.44 205 ILE A O 1
ATOM 1691 N N . PHE A 1 206 ? -10.694 4.136 14.062 1.00 91.44 206 PHE A N 1
ATOM 1692 C CA . PHE A 1 206 ? -11.716 5.135 13.717 1.00 91.44 206 PHE A CA 1
ATOM 1693 C C . PHE A 1 206 ? -11.771 6.323 14.680 1.00 91.44 206 PHE A C 1
ATOM 1695 O O . PHE A 1 206 ? -12.254 7.400 14.312 1.00 91.44 206 PHE A O 1
ATOM 1702 N N . LYS A 1 207 ? -11.262 6.135 15.899 1.00 88.94 207 LYS A N 1
ATOM 1703 C CA . LYS A 1 207 ? -11.241 7.128 16.977 1.00 88.94 207 LYS A CA 1
ATOM 1704 C C . LYS A 1 207 ? -9.905 7.866 17.076 1.00 88.94 207 LYS A C 1
ATOM 1706 O O . LYS A 1 207 ? -9.862 8.904 17.727 1.00 88.94 207 LYS A O 1
ATOM 1711 N N . LEU A 1 208 ? -8.853 7.356 16.432 1.00 86.69 208 LEU A N 1
ATOM 1712 C CA . LEU A 1 208 ? -7.507 7.920 16.488 1.00 86.69 208 LEU A CA 1
ATOM 1713 C C . LEU A 1 208 ? -7.434 9.341 15.925 1.00 86.69 208 LEU A C 1
ATOM 1715 O O . LEU A 1 208 ? -7.847 9.603 14.794 1.00 86.69 208 LEU A O 1
ATOM 1719 N N . ARG A 1 209 ? -6.868 10.239 16.722 1.00 83.06 209 ARG A N 1
ATOM 1720 C CA . ARG A 1 209 ? -6.543 11.634 16.424 1.00 83.06 209 ARG A CA 1
ATOM 1721 C C . ARG A 1 209 ? -5.235 11.984 17.149 1.00 83.06 209 ARG A C 1
ATOM 1723 O O . ARG A 1 209 ? -4.842 11.274 18.075 1.00 83.06 209 ARG A O 1
ATOM 1730 N N . ASN A 1 210 ? -4.568 13.065 16.745 1.00 79.44 210 ASN A N 1
ATOM 1731 C CA . ASN A 1 210 ? -3.280 13.464 17.338 1.00 79.44 210 ASN A CA 1
ATOM 1732 C C . ASN A 1 210 ? -3.363 13.711 18.850 1.00 79.44 210 ASN A C 1
ATOM 1734 O O . ASN A 1 210 ? -2.425 13.411 19.571 1.00 79.44 210 ASN A O 1
ATOM 1738 N N . ASP A 1 211 ? -4.489 14.226 19.334 1.00 82.19 211 ASP A N 1
ATOM 1739 C CA . ASP A 1 211 ? -4.728 14.586 20.733 1.00 82.19 211 ASP A CA 1
ATOM 1740 C C . ASP A 1 211 ? -5.115 13.400 21.634 1.00 82.19 211 ASP A C 1
ATOM 1742 O O . ASP A 1 211 ? -5.157 13.544 22.855 1.00 82.19 211 ASP A O 1
ATOM 1746 N N . ASN A 1 212 ? -5.412 12.224 21.067 1.00 84.94 212 ASN A N 1
ATOM 1747 C CA . ASN A 1 212 ? -5.890 11.067 21.832 1.00 84.94 212 ASN A CA 1
ATOM 1748 C C . ASN A 1 212 ? -5.143 9.750 21.550 1.00 84.94 212 ASN A C 1
ATOM 1750 O O . ASN A 1 212 ? -5.488 8.718 22.138 1.00 84.94 212 ASN A O 1
ATOM 1754 N N . SER A 1 213 ? -4.132 9.774 20.678 1.00 85.06 213 SER A N 1
ATOM 1755 C CA . SER A 1 213 ? -3.390 8.593 20.228 1.00 85.06 213 SER A CA 1
ATOM 1756 C C . SER A 1 213 ? -2.717 7.844 21.383 1.00 85.06 213 SER A C 1
ATOM 1758 O O . SER A 1 213 ? -2.919 6.637 21.521 1.00 85.06 213 SER A O 1
ATOM 1760 N N . GLU A 1 214 ? -2.007 8.550 22.269 1.00 85.56 214 GLU A N 1
ATOM 1761 C CA . GLU A 1 214 ? -1.315 7.965 23.430 1.00 85.56 214 GLU A CA 1
ATOM 1762 C C . GLU A 1 214 ? -2.269 7.223 24.371 1.00 85.56 214 GLU A C 1
ATOM 1764 O O . GLU A 1 214 ? -1.996 6.098 24.797 1.00 85.56 214 GLU A O 1
ATOM 1769 N N . LYS A 1 215 ? -3.431 7.822 24.658 1.00 85.81 215 LYS A N 1
ATOM 1770 C CA . LYS A 1 215 ? -4.460 7.210 25.507 1.00 85.81 215 LYS A CA 1
ATOM 1771 C C . LYS A 1 215 ? -4.996 5.925 24.881 1.00 85.81 215 LYS A C 1
ATOM 1773 O O . LYS A 1 215 ? -5.072 4.899 25.551 1.00 85.81 215 LYS A O 1
ATOM 1778 N N . ILE A 1 216 ? -5.340 5.971 23.594 1.00 83.81 216 ILE A N 1
ATOM 1779 C CA . ILE A 1 216 ? -5.874 4.818 22.860 1.00 83.81 216 ILE A CA 1
ATOM 1780 C C . ILE A 1 216 ? -4.870 3.657 22.843 1.00 83.81 216 ILE A C 1
ATOM 1782 O O . ILE A 1 216 ? -5.257 2.502 23.039 1.00 83.81 216 ILE A O 1
ATOM 1786 N N . VAL A 1 217 ? -3.589 3.964 22.636 1.00 84.06 217 VAL A N 1
ATOM 1787 C CA . VAL A 1 217 ? -2.491 2.990 22.667 1.00 84.06 217 VAL A CA 1
ATOM 1788 C C . VAL A 1 217 ? -2.299 2.415 24.071 1.00 84.06 217 VAL A C 1
ATOM 1790 O O . VAL A 1 217 ? -2.159 1.202 24.221 1.00 84.06 217 VAL A O 1
ATOM 1793 N N . SER A 1 218 ? -2.326 3.256 25.107 1.00 84.94 218 SER A N 1
ATOM 1794 C CA . SER A 1 218 ? -2.243 2.812 26.503 1.00 84.94 218 SER A CA 1
ATOM 1795 C C . SER A 1 218 ? -3.382 1.849 26.851 1.00 84.94 218 SER A C 1
ATOM 1797 O O . SER A 1 218 ? -3.143 0.768 27.389 1.00 84.94 218 SER A O 1
ATOM 1799 N N . ASP A 1 219 ? -4.614 2.167 26.444 1.00 82.38 219 ASP A N 1
ATOM 1800 C CA . ASP A 1 219 ? -5.764 1.285 26.648 1.00 82.38 219 ASP A CA 1
ATOM 1801 C C . ASP A 1 219 ? -5.587 -0.071 25.937 1.00 82.38 219 ASP A C 1
ATOM 1803 O O . ASP A 1 219 ? -5.961 -1.110 26.483 1.00 82.38 219 ASP A O 1
ATOM 1807 N N . LEU A 1 220 ? -4.999 -0.092 24.735 1.00 82.31 220 LEU A N 1
ATOM 1808 C CA . LEU A 1 220 ? -4.673 -1.337 24.027 1.00 82.31 220 LEU A CA 1
ATOM 1809 C C . LEU A 1 220 ? -3.643 -2.180 24.778 1.00 82.31 220 LEU A C 1
ATOM 1811 O O . LEU A 1 220 ? -3.855 -3.382 24.951 1.00 82.31 220 LEU A O 1
ATOM 1815 N N . LYS A 1 221 ? -2.546 -1.555 25.221 1.00 85.12 221 LYS A N 1
ATOM 1816 C CA . LYS A 1 221 ? -1.457 -2.220 25.955 1.00 85.12 221 LYS A CA 1
ATOM 1817 C C . LYS A 1 221 ? -1.930 -2.813 27.276 1.00 85.12 221 LYS A C 1
ATOM 1819 O O . LYS A 1 221 ? -1.535 -3.920 27.620 1.00 85.12 221 LYS A O 1
ATOM 1824 N N . ASN A 1 222 ? -2.822 -2.111 27.969 1.00 81.81 222 ASN A N 1
ATOM 1825 C CA . ASN A 1 222 ? -3.404 -2.560 29.233 1.00 81.81 222 ASN A CA 1
ATOM 1826 C C . ASN A 1 222 ? -4.481 -3.642 29.055 1.00 81.81 222 ASN A C 1
ATOM 1828 O O . ASN A 1 222 ? -5.130 -4.024 30.024 1.00 81.81 222 ASN A O 1
ATOM 1832 N N . GLY A 1 223 ? -4.711 -4.123 27.827 1.00 71.38 223 GLY A N 1
ATOM 1833 C CA . GLY A 1 223 ? -5.719 -5.142 27.562 1.00 71.38 223 GLY A CA 1
ATOM 1834 C C . GLY A 1 223 ? -7.150 -4.643 27.763 1.00 71.38 223 GLY A C 1
ATOM 1835 O O . GLY A 1 223 ? -8.062 -5.460 27.839 1.00 71.38 223 GLY A O 1
ATOM 1836 N N . ASN A 1 224 ? -7.384 -3.321 27.787 1.00 74.75 224 ASN A N 1
ATOM 1837 C CA . ASN A 1 224 ? -8.723 -2.724 27.858 1.00 74.75 224 ASN A CA 1
ATOM 1838 C C . ASN A 1 224 ? -9.440 -2.853 26.507 1.00 74.75 224 ASN A C 1
ATOM 1840 O O . ASN A 1 224 ? -9.952 -1.882 25.946 1.00 74.75 224 ASN A O 1
ATOM 1844 N N . LYS A 1 225 ? -9.419 -4.041 25.908 1.00 73.75 225 LYS A N 1
ATOM 1845 C CA . LYS A 1 225 ? -10.140 -4.346 24.682 1.00 73.75 225 LYS A CA 1
ATOM 1846 C C . LYS A 1 225 ? -11.612 -4.542 25.015 1.00 73.75 225 LYS A C 1
ATOM 1848 O O . LYS A 1 225 ? -11.986 -4.974 26.101 1.00 73.75 225 LYS A O 1
ATOM 1853 N N . ILE A 1 226 ? -12.467 -4.192 24.062 1.00 76.19 226 ILE A N 1
ATOM 1854 C CA . ILE A 1 226 ? -13.896 -4.506 24.163 1.00 76.19 226 ILE A CA 1
ATOM 1855 C C . ILE A 1 226 ? -14.106 -5.998 23.861 1.00 76.19 226 ILE A C 1
ATOM 1857 O O . ILE A 1 226 ? -14.923 -6.659 24.508 1.00 76.19 226 ILE A O 1
ATOM 1861 N N . PHE A 1 227 ? -13.314 -6.525 22.924 1.00 76.06 227 PHE A N 1
ATOM 1862 C CA . PHE A 1 227 ? -13.355 -7.902 22.449 1.00 76.06 227 PHE A CA 1
ATOM 1863 C C . PHE A 1 227 ? -11.952 -8.522 22.435 1.00 76.06 227 PHE A C 1
ATOM 1865 O O . PHE A 1 227 ? -11.007 -7.887 21.960 1.00 76.06 227 PHE A O 1
ATOM 1872 N N . ASP A 1 228 ? -11.855 -9.769 22.892 1.00 80.00 228 ASP A N 1
ATOM 1873 C CA . ASP A 1 228 ? -10.678 -10.634 22.801 1.00 80.00 228 ASP A CA 1
ATOM 1874 C C . ASP A 1 228 ? -10.874 -11.689 21.710 1.00 80.00 228 ASP A C 1
ATOM 1876 O O . ASP A 1 228 ? -11.937 -12.304 21.612 1.00 80.00 228 ASP A O 1
ATOM 1880 N N . PHE A 1 229 ? -9.835 -11.916 20.905 1.00 76.94 229 PHE A N 1
ATOM 1881 C CA . PHE A 1 229 ? -9.853 -12.830 19.761 1.00 76.94 229 PHE A CA 1
ATOM 1882 C C . PHE A 1 229 ? -8.964 -14.034 20.061 1.00 76.94 229 PHE A C 1
ATOM 1884 O O . PHE A 1 229 ? -7.749 -13.899 20.214 1.00 76.94 229 PHE A O 1
ATOM 1891 N N . ILE A 1 230 ? -9.575 -15.213 20.153 1.00 78.25 230 ILE A N 1
ATOM 1892 C CA . ILE A 1 230 ? -8.884 -16.474 20.420 1.00 78.25 230 ILE A CA 1
ATOM 1893 C C . ILE A 1 230 ? -8.361 -17.015 19.096 1.00 78.25 230 ILE A C 1
ATOM 1895 O O . ILE A 1 230 ? -9.113 -17.106 18.123 1.00 78.25 230 ILE A O 1
ATOM 1899 N N . ARG A 1 231 ? -7.079 -17.386 19.063 1.00 80.69 231 ARG A N 1
ATOM 1900 C CA . ARG A 1 231 ? -6.400 -17.879 17.862 1.00 80.69 231 ARG A CA 1
ATOM 1901 C C . ARG A 1 231 ? -5.977 -19.338 17.999 1.00 80.69 231 ARG A C 1
ATOM 1903 O O . ARG A 1 231 ? -5.665 -19.788 19.098 1.00 80.69 231 ARG A O 1
ATOM 1910 N N . ASN A 1 232 ? -5.943 -20.063 16.883 1.00 80.94 232 ASN A N 1
ATOM 1911 C CA . ASN A 1 232 ? -5.327 -21.388 16.813 1.00 80.94 232 ASN A CA 1
ATOM 1912 C C . ASN A 1 232 ? -3.790 -21.295 16.695 1.00 80.94 232 ASN A C 1
ATOM 1914 O O . ASN A 1 232 ? -3.217 -20.207 16.630 1.00 80.94 232 ASN A O 1
ATOM 1918 N N . ILE A 1 233 ? -3.122 -22.451 16.625 1.00 79.94 233 ILE A N 1
ATOM 1919 C CA . ILE A 1 233 ? -1.656 -22.558 16.488 1.00 79.94 233 ILE A CA 1
ATOM 1920 C C . ILE A 1 233 ? -1.094 -21.895 15.219 1.00 79.94 233 ILE A C 1
ATOM 1922 O O . ILE A 1 233 ? 0.078 -21.538 15.188 1.00 79.94 233 ILE A O 1
ATOM 1926 N N . ASN A 1 234 ? -1.930 -21.698 14.196 1.00 70.88 234 ASN A N 1
ATOM 1927 C CA . ASN A 1 234 ? -1.571 -21.039 12.940 1.00 70.88 234 ASN A CA 1
ATOM 1928 C C . ASN A 1 234 ? -1.858 -19.525 12.979 1.00 70.88 234 ASN A C 1
ATOM 1930 O O . ASN A 1 234 ? -1.683 -18.834 11.977 1.00 70.88 234 ASN A O 1
ATOM 1934 N N . GLY A 1 235 ? -2.326 -18.999 14.118 1.00 67.19 235 GLY A N 1
ATOM 1935 C CA . GLY A 1 235 ? -2.671 -17.590 14.301 1.00 67.19 235 GLY A CA 1
ATOM 1936 C C . GLY A 1 235 ? -4.048 -17.194 13.757 1.00 67.19 235 GLY A C 1
ATOM 1937 O O . GLY A 1 235 ? -4.388 -16.008 13.771 1.00 67.19 235 GLY A O 1
ATOM 1938 N N . GLU A 1 236 ? -4.862 -18.146 13.300 1.00 72.19 236 GLU A N 1
ATOM 1939 C CA . GLU A 1 236 ? -6.205 -17.878 12.779 1.00 72.19 236 GLU A CA 1
ATOM 1940 C C . GLU A 1 236 ? -7.191 -17.676 13.925 1.00 72.19 236 GLU A C 1
ATOM 1942 O O . GLU A 1 236 ? -7.196 -18.444 14.885 1.00 72.19 236 GLU A O 1
ATOM 1947 N N . ILE A 1 237 ? -8.048 -16.660 13.817 1.00 73.19 237 ILE A N 1
ATOM 1948 C CA . ILE A 1 237 ? -9.092 -16.394 14.811 1.00 73.19 237 ILE A CA 1
ATOM 1949 C C . ILE A 1 237 ? -10.156 -17.494 14.731 1.00 73.19 237 ILE A C 1
ATOM 1951 O O . ILE A 1 237 ? -10.788 -17.667 13.690 1.00 73.19 237 ILE A O 1
ATOM 1955 N N . ILE A 1 238 ? -10.372 -18.191 15.846 1.00 80.19 238 ILE A N 1
ATOM 1956 C CA . ILE A 1 238 ? -11.346 -19.283 15.983 1.00 80.19 238 ILE A CA 1
ATOM 1957 C C . ILE A 1 238 ? -12.536 -18.924 16.878 1.00 80.19 238 ILE A C 1
ATOM 1959 O O . ILE A 1 238 ? -13.599 -19.518 16.725 1.00 80.19 238 ILE A O 1
ATOM 1963 N N . ASP A 1 239 ? -12.388 -17.952 17.783 1.00 76.94 239 ASP A N 1
ATOM 1964 C CA . ASP A 1 239 ? -13.478 -17.492 18.652 1.00 76.94 239 ASP A CA 1
ATOM 1965 C C . ASP A 1 239 ? -13.277 -16.030 19.090 1.00 76.94 239 ASP A C 1
ATOM 1967 O O . ASP A 1 239 ? -12.170 -15.490 19.013 1.00 76.94 239 ASP A O 1
ATOM 1971 N N . VAL A 1 240 ? -14.356 -15.378 19.534 1.00 76.88 240 VAL A N 1
ATOM 1972 C CA . VAL A 1 240 ? -14.349 -13.988 20.009 1.00 76.88 240 VAL A CA 1
ATOM 1973 C C . VAL A 1 240 ? -15.143 -13.857 21.305 1.00 76.88 240 VAL A C 1
ATOM 1975 O O . VAL A 1 240 ? -16.330 -14.186 21.356 1.00 76.88 240 VAL A O 1
ATOM 1978 N N . LYS A 1 241 ? -14.507 -13.299 22.339 1.00 77.75 241 LYS A N 1
ATOM 1979 C CA . LYS A 1 241 ? -15.090 -13.082 23.666 1.00 77.75 241 LYS A CA 1
ATOM 1980 C C . LYS A 1 241 ? -15.219 -11.591 23.965 1.00 77.75 241 LYS A C 1
ATOM 1982 O O . LYS A 1 241 ? -14.245 -10.851 23.894 1.00 77.75 241 LYS A O 1
ATOM 1987 N N . GLN A 1 242 ? -16.408 -11.142 24.356 1.00 77.75 242 GLN A N 1
ATOM 1988 C CA . GLN A 1 242 ? -16.582 -9.796 24.903 1.00 77.75 242 GLN A CA 1
ATOM 1989 C C . GLN A 1 242 ? -16.010 -9.744 26.327 1.00 77.75 242 GLN A C 1
ATOM 1991 O O . GLN A 1 242 ? -16.373 -10.564 27.171 1.00 77.75 242 GLN A O 1
ATOM 1996 N N . VAL A 1 243 ? -15.125 -8.784 26.590 1.00 77.56 243 VAL A N 1
ATOM 1997 C CA . VAL A 1 243 ? -14.403 -8.653 27.871 1.00 77.56 243 VAL A CA 1
ATOM 1998 C C . VAL A 1 243 ? -14.795 -7.409 28.670 1.00 77.56 243 VAL A C 1
ATOM 2000 O O . VAL A 1 243 ? -14.561 -7.369 29.876 1.00 77.56 243 VAL A O 1
ATOM 2003 N N . SER A 1 244 ? -15.487 -6.438 28.059 1.00 73.75 244 SER A N 1
ATOM 2004 C CA . SER A 1 244 ? -16.038 -5.271 28.764 1.00 73.75 244 SER A CA 1
ATOM 2005 C C . SER A 1 244 ? -17.565 -5.343 28.929 1.00 73.75 244 SER A C 1
ATOM 2007 O O . SER A 1 244 ? -18.292 -5.812 28.048 1.00 73.75 244 SER A O 1
ATOM 2009 N N . LYS A 1 245 ? -18.074 -4.881 30.085 1.00 58.78 245 LYS A N 1
ATOM 2010 C CA . LYS A 1 245 ? -19.472 -5.099 30.512 1.00 58.78 245 LYS A CA 1
ATOM 2011 C C . LYS A 1 245 ? -20.538 -4.331 29.714 1.00 58.78 245 LYS A C 1
ATOM 2013 O O . LYS A 1 245 ? -21.693 -4.734 29.783 1.00 58.78 245 LYS A O 1
ATOM 2018 N N . ASN A 1 246 ? -20.205 -3.275 28.960 1.00 54.66 246 ASN A N 1
ATOM 2019 C CA . ASN A 1 246 ? -21.179 -2.599 28.088 1.00 54.66 246 ASN A CA 1
ATOM 2020 C C . ASN A 1 246 ? -20.521 -1.669 27.038 1.00 54.66 246 ASN A C 1
ATOM 2022 O O . ASN A 1 246 ? -20.163 -0.540 27.371 1.00 54.66 246 ASN A O 1
ATOM 2026 N N . PRO A 1 247 ? -20.374 -2.085 25.766 1.00 54.12 247 PRO A N 1
ATOM 2027 C CA . PRO A 1 247 ? -19.838 -1.222 24.711 1.00 54.12 247 PRO A CA 1
ATOM 2028 C C . PRO A 1 247 ? -20.844 -0.196 24.163 1.00 54.12 247 PRO A C 1
ATOM 2030 O O . PRO A 1 247 ? -20.434 0.730 23.467 1.00 54.12 247 PRO A O 1
ATOM 2033 N N . PHE A 1 248 ? -22.136 -0.328 24.483 1.00 50.31 248 PHE A N 1
ATOM 2034 C CA . PHE A 1 248 ? -23.214 0.544 23.995 1.00 50.31 248 PHE A CA 1
ATOM 2035 C C . PHE A 1 248 ? -23.577 1.680 24.969 1.00 50.31 248 PHE A C 1
ATOM 2037 O O . PHE A 1 248 ? -24.458 2.476 24.670 1.00 50.31 248 PHE A O 1
ATOM 2044 N N . ALA A 1 249 ? -22.907 1.769 26.126 1.00 45.19 249 ALA A N 1
ATOM 2045 C CA . ALA A 1 249 ? -23.193 2.759 27.172 1.00 45.19 249 ALA A CA 1
ATOM 2046 C C . ALA A 1 249 ? -22.431 4.091 27.038 1.00 45.19 249 ALA A C 1
ATOM 2048 O O . ALA A 1 249 ? -22.556 4.949 27.911 1.00 45.19 249 ALA A O 1
ATOM 2049 N N . TYR A 1 250 ? -21.643 4.295 25.977 1.00 38.56 250 TYR A N 1
ATOM 2050 C CA . TYR A 1 250 ? -21.109 5.628 25.690 1.00 38.56 250 TYR A CA 1
ATOM 2051 C C . TYR A 1 250 ? -22.225 6.477 25.075 1.00 38.56 250 TYR A C 1
ATOM 2053 O O . TYR A 1 250 ? -22.482 6.414 23.875 1.00 38.56 250 TYR A O 1
ATOM 2061 N N . ASN A 1 251 ? -22.918 7.192 25.964 1.00 32.03 251 ASN A N 1
ATOM 2062 C CA . ASN A 1 251 ? -23.957 8.170 25.671 1.00 32.03 251 ASN A CA 1
ATOM 2063 C C . ASN A 1 251 ? -23.481 9.238 24.671 1.00 32.03 251 ASN A C 1
ATOM 2065 O O . ASN A 1 251 ? -22.298 9.585 24.643 1.00 32.03 251 ASN A O 1
ATOM 2069 N N . TYR A 1 252 ? -24.457 9.701 23.886 1.00 31.88 252 TYR A N 1
ATOM 2070 C CA . TYR A 1 252 ? -24.454 10.854 22.982 1.00 31.88 252 TYR A CA 1
ATOM 2071 C C . TYR A 1 252 ? -23.714 12.084 23.513 1.00 31.88 252 TYR A C 1
ATOM 2073 O O . TYR A 1 252 ? -23.824 12.358 24.730 1.00 31.88 252 TYR A O 1
#

Secondary structure (DSSP, 8-state):
--HHHHHHHHHHHHHHHHHHHGGG---GGG--HHHHHHHHHHHTTEEEEEE--SSTT--EEEEE-SS-EEEEEETTS-HHHHHHHHHHHHHHHHHHTTS---GGGHHHHS-HHHHHHHHHHHHHHHHHHHS-HHHHHHHHHTT--HHHHHHHHT--HHHHHHHHHHHHHHHH---HHHHHHHHHHHHHTTSSSHHHHHHHTT-GGGT--TTTHHHHHHHHHTT--SEEEEE-TTS-EEEEEE-SS-TT----

InterPro domains:
  IPR010359 IrrE N-terminal-like domain [PF06114] (63-160)
  IPR052345 Radiation response metalloprotease [PTHR43236] (39-162)

pLDDT: mean 84.52, std 13.75, range [31.88, 96.94]